Protein AF-A0A7V2P7C6-F1 (afdb_monomer_lite)

Secondary structure (DSSP, 8-state):
-GGGS-GGGHHHHHHHHHHS-HHHHHHHHHT-SSHHHHHHHHHHHHHHHTT-SHHHHGGGS-GGGGGSHHHHHHHHHHHHH-SS-PPPGGGS--TT--GGG-HHHHHHHHHHHHHHTTTT-HHHHHHGGGTTSS-TT--THHHHHHH-EE-SSGGGSEEETTEE-SS---EEE-HHHHHHHIIIIIHHHHHHHHHHTT-HHHHHHHHHHHHHPBP----HHHHHHHHHTT--TTTS-BHHHHHHHHHHHHHTGGGT---

Sequence (259 aa):
MAALGYSRNKEPFLELAEKLPLATLESVANETTSDEECLIQLQAWLLGTAGLLPSQRGSIFRQGVFTHRYVKSVESLWALYSKGLGMSLNAWHLSCTRPYNSPLRRLVAMSYLVTRYRDEGLLPGLWRNYAGGIPVGQDWRQLEEGLMVTADDYWACHFDFGVANLTASPTILGKGRVSDIIVNVLLPFTFAWSEANGRPEPAIVVQGLYQQYPKLSANAVLKHMMSQLRVGHRIVNSTRRQQGLLHIYRTLCTQGRCD

Foldseek 3Di:
DLLLADPLQSVLVVVLCVLQPLVNLLVLLVVDDDLVSLLLLQLLSLCQLALNQPVSVPPPDDPCLCVDPSSVSSVVNNVVVVPPNHDHPVSDDQPPDDLLSGVSLSSSLVSNLCNVCSVPDNLCQLCVCQPPHQDPPDACVSSLVSSWFFAPPPVQQASGRVHGDPHRHRTSDHRLSSLSCCQVPVLVPQLVVCVVVVNCRSNRRSVVRQVPAWDHDDDPQLVVLCVLVVHDCVRVTHPVSSVVSVVCCVVAVVVVNRD

pLDDT: mean 90.43, std 7.01, range [60.78, 97.38]

Structure (mmCIF, N/CA/C/O backbone):
data_AF-A0A7V2P7C6-F1
#
_entry.id   AF-A0A7V2P7C6-F1
#
loop_
_atom_site.group_PDB
_atom_site.id
_atom_site.type_symbol
_atom_site.label_atom_id
_atom_site.label_alt_id
_atom_site.label_comp_id
_atom_site.label_asym_id
_atom_site.label_entity_id
_atom_site.label_seq_id
_atom_site.pdbx_PDB_ins_code
_atom_site.Cartn_x
_atom_site.Cartn_y
_atom_site.Cartn_z
_atom_site.occupancy
_atom_site.B_iso_or_equiv
_atom_site.auth_seq_id
_atom_site.auth_comp_id
_atom_site.auth_asym_id
_atom_site.auth_atom_id
_atom_site.pdbx_PDB_model_num
ATOM 1 N N . MET A 1 1 ? 3.233 -5.149 2.724 1.00 84.69 1 MET A N 1
ATOM 2 C CA . MET A 1 1 ? 2.558 -4.858 1.434 1.00 84.69 1 MET A CA 1
ATOM 3 C C . MET A 1 1 ? 1.147 -5.445 1.307 1.00 84.69 1 MET A C 1
ATOM 5 O O . MET A 1 1 ? 0.368 -4.888 0.550 1.00 84.69 1 MET A O 1
ATOM 9 N N . ALA A 1 2 ? 0.748 -6.479 2.062 1.00 82.31 2 ALA A N 1
ATOM 10 C CA . ALA A 1 2 ? -0.606 -7.072 2.015 1.00 82.31 2 ALA A CA 1
ATOM 11 C C . ALA A 1 2 ? -1.778 -6.067 2.022 1.00 82.31 2 ALA A C 1
ATOM 13 O O . ALA A 1 2 ? -2.761 -6.235 1.303 1.00 82.31 2 ALA A O 1
ATOM 14 N N . ALA A 1 3 ? -1.652 -4.986 2.799 1.00 84.81 3 ALA A N 1
ATOM 15 C CA . ALA A 1 3 ? -2.643 -3.916 2.909 1.00 84.81 3 ALA A CA 1
ATOM 16 C C . ALA A 1 3 ? -2.894 -3.154 1.592 1.00 84.81 3 ALA A C 1
ATOM 18 O O . ALA A 1 3 ? -3.895 -2.457 1.456 1.00 84.81 3 ALA A O 1
ATOM 19 N N . LEU A 1 4 ? -2.006 -3.278 0.605 1.00 82.81 4 LEU A N 1
ATOM 20 C CA . LEU A 1 4 ? -2.152 -2.679 -0.717 1.00 82.81 4 LEU A CA 1
ATOM 21 C C . LEU A 1 4 ? -3.110 -3.487 -1.607 1.00 82.81 4 LEU A C 1
ATOM 23 O O . LEU A 1 4 ? -3.838 -2.894 -2.405 1.00 82.81 4 LEU A O 1
ATOM 27 N N . GLY A 1 5 ? -3.225 -4.800 -1.385 1.00 75.31 5 GLY A N 1
ATOM 28 C CA . GLY A 1 5 ? -4.112 -5.705 -2.118 1.00 75.31 5 GLY A CA 1
ATOM 29 C C . GLY A 1 5 ? -5.555 -5.721 -1.617 1.00 75.31 5 GLY A C 1
ATOM 30 O O . GLY A 1 5 ? -5.821 -5.856 -0.421 1.00 75.31 5 GLY A O 1
ATOM 31 N N . TYR A 1 6 ? -6.525 -5.600 -2.528 1.00 78.88 6 TYR A N 1
ATOM 32 C CA . TYR A 1 6 ? -7.916 -5.960 -2.217 1.00 78.88 6 TYR A CA 1
ATOM 33 C C . TYR A 1 6 ? -8.027 -7.467 -1.948 1.00 78.88 6 TYR A C 1
ATOM 35 O O . TYR A 1 6 ? -7.090 -8.211 -2.225 1.00 78.88 6 TYR A O 1
ATOM 43 N N . SER A 1 7 ? -9.179 -7.924 -1.447 1.00 79.81 7 SER A N 1
ATOM 44 C CA . SER A 1 7 ? -9.398 -9.311 -1.000 1.00 79.81 7 SER A CA 1
ATOM 45 C C . SER A 1 7 ? -8.850 -10.385 -1.948 1.00 79.81 7 SER A C 1
ATOM 47 O O . SER A 1 7 ? -8.260 -11.344 -1.473 1.00 79.81 7 SER A O 1
ATOM 49 N N . ARG A 1 8 ? -8.980 -10.204 -3.270 1.00 85.12 8 ARG A N 1
ATOM 50 C CA . ARG A 1 8 ? -8.495 -11.172 -4.271 1.00 85.12 8 ARG A CA 1
ATOM 51 C C . ARG A 1 8 ? -6.977 -11.216 -4.443 1.00 85.12 8 ARG A C 1
ATOM 53 O O . ARG A 1 8 ? -6.474 -12.244 -4.844 1.00 85.12 8 ARG A O 1
ATOM 60 N N . ASN A 1 9 ? -6.255 -10.131 -4.173 1.00 91.12 9 ASN A N 1
ATOM 61 C CA . ASN A 1 9 ? -4.804 -10.055 -4.399 1.00 91.12 9 ASN A CA 1
ATOM 62 C C . ASN A 1 9 ? -3.998 -10.024 -3.095 1.00 91.12 9 ASN A C 1
ATOM 64 O O . ASN A 1 9 ? -2.797 -9.790 -3.134 1.00 91.12 9 ASN A O 1
ATOM 68 N N . LYS A 1 10 ? -4.629 -10.246 -1.935 1.00 90.69 10 LYS A N 1
ATOM 69 C CA . LYS A 1 10 ? -3.945 -10.186 -0.638 1.00 90.69 10 LYS A CA 1
ATOM 70 C C . LYS A 1 10 ? -2.784 -11.186 -0.546 1.00 90.69 10 LYS A C 1
ATOM 72 O O . LYS A 1 10 ? -1.707 -10.779 -0.124 1.00 90.69 10 LYS A O 1
ATOM 77 N N . GLU A 1 11 ? -2.998 -12.431 -0.972 1.00 92.25 11 GLU A N 1
ATOM 78 C CA . GLU A 1 11 ? -1.984 -13.496 -0.910 1.00 92.25 11 GLU A CA 1
ATOM 79 C C . GLU A 1 11 ? -0.770 -13.212 -1.816 1.00 92.25 11 GLU A C 1
ATOM 81 O O . GLU A 1 11 ? 0.342 -13.190 -1.298 1.00 92.25 11 GLU A O 1
ATOM 86 N N . PRO A 1 12 ? -0.925 -12.829 -3.101 1.00 94.38 12 PRO A N 1
ATOM 87 C CA . PRO A 1 12 ? 0.213 -12.382 -3.915 1.00 94.38 12 PRO A CA 1
ATOM 88 C C . PRO A 1 12 ? 0.998 -11.209 -3.313 1.00 94.38 12 PRO A C 1
ATOM 90 O O . PRO A 1 12 ? 2.220 -11.162 -3.399 1.00 94.38 12 PRO A O 1
ATOM 93 N N . PHE A 1 13 ? 0.326 -10.254 -2.659 1.00 95.25 13 PHE A N 1
ATOM 94 C CA . PHE A 1 13 ? 1.023 -9.167 -1.959 1.00 95.25 13 PHE A CA 1
ATOM 95 C C . PHE A 1 13 ? 1.762 -9.622 -0.691 1.00 95.25 13 PHE A C 1
ATOM 97 O O . PHE A 1 13 ? 2.656 -8.901 -0.240 1.00 95.25 13 PHE A O 1
ATOM 104 N N . LEU A 1 14 ? 1.364 -10.740 -0.077 1.00 93.44 14 LEU A N 1
ATOM 105 C CA . LEU A 1 14 ? 2.089 -11.359 1.034 1.00 93.44 14 LEU A CA 1
ATOM 106 C C . LEU A 1 14 ? 3.319 -12.095 0.509 1.00 93.44 14 LEU A C 1
ATOM 108 O O . LEU A 1 14 ? 4.418 -11.776 0.947 1.00 93.44 14 LEU A O 1
ATOM 112 N N . GLU A 1 15 ? 3.150 -12.956 -0.496 1.00 94.00 15 GLU A N 1
ATOM 113 C CA . GLU A 1 15 ? 4.260 -13.664 -1.147 1.00 94.00 15 GLU A CA 1
ATOM 114 C C . GLU A 1 15 ? 5.325 -12.681 -1.661 1.00 94.00 15 GLU A C 1
ATOM 116 O O . GLU A 1 15 ? 6.521 -12.864 -1.432 1.00 94.00 15 GLU A O 1
ATOM 121 N N . LEU A 1 16 ? 4.903 -11.580 -2.292 1.00 95.12 16 LEU A N 1
ATOM 122 C CA . LEU A 1 16 ? 5.832 -10.544 -2.735 1.00 95.12 16 LEU A CA 1
ATOM 123 C C . LEU A 1 16 ? 6.580 -9.895 -1.565 1.00 95.12 16 LEU A C 1
ATOM 125 O O . LEU A 1 16 ? 7.761 -9.599 -1.695 1.00 95.12 16 LEU A O 1
ATOM 129 N N . ALA A 1 17 ? 5.913 -9.657 -0.434 1.00 93.81 17 ALA A N 1
ATOM 130 C CA . ALA A 1 17 ? 6.553 -9.056 0.734 1.00 93.81 17 ALA A CA 1
ATOM 131 C C . ALA A 1 17 ? 7.569 -9.994 1.401 1.00 93.81 17 ALA A C 1
ATOM 133 O O . ALA A 1 17 ? 8.508 -9.509 2.026 1.00 93.81 17 ALA A O 1
ATOM 134 N N . GLU A 1 18 ? 7.390 -11.309 1.270 1.00 93.06 18 GLU A N 1
ATOM 135 C CA . GLU A 1 18 ? 8.361 -12.310 1.721 1.00 93.06 18 GLU A CA 1
ATOM 136 C C . GLU A 1 18 ? 9.577 -12.370 0.789 1.00 93.06 18 GLU A C 1
ATOM 138 O O . GLU A 1 18 ? 10.712 -12.411 1.258 1.00 93.06 18 GLU A O 1
ATOM 143 N N . LYS A 1 19 ? 9.353 -12.322 -0.531 1.00 92.56 19 LYS A N 1
ATOM 144 C CA . LYS A 1 19 ? 10.427 -12.296 -1.542 1.00 92.56 19 LYS A CA 1
ATOM 145 C C . LYS A 1 19 ? 11.200 -10.981 -1.559 1.00 92.56 19 LYS A C 1
ATOM 147 O O . LYS A 1 19 ? 12.385 -10.974 -1.878 1.00 92.56 19 LYS A O 1
ATOM 152 N N . LEU A 1 20 ? 10.525 -9.880 -1.241 1.00 93.12 20 LEU A N 1
ATOM 153 C CA . LEU A 1 20 ? 11.081 -8.534 -1.244 1.00 93.12 20 LEU A CA 1
ATOM 154 C C . LEU A 1 20 ? 10.742 -7.813 0.072 1.00 93.12 20 LEU A C 1
ATOM 156 O O . LEU A 1 20 ? 9.832 -6.976 0.109 1.00 93.12 20 LEU A O 1
ATOM 160 N N . PRO A 1 21 ? 11.447 -8.143 1.171 1.00 93.75 21 PRO A N 1
ATOM 161 C CA . PRO A 1 21 ? 11.229 -7.515 2.469 1.00 93.75 21 PRO A CA 1
ATOM 162 C C . PRO A 1 21 ? 11.455 -6.000 2.434 1.00 93.75 21 PRO A C 1
ATOM 164 O O . PRO A 1 21 ? 12.233 -5.486 1.630 1.00 93.75 21 PRO A O 1
ATOM 167 N N . LEU A 1 22 ? 10.818 -5.276 3.363 1.00 93.38 22 LEU A N 1
ATOM 168 C CA . LEU A 1 22 ? 10.952 -3.815 3.456 1.00 93.38 22 LEU A CA 1
ATOM 169 C C . LEU A 1 22 ? 12.418 -3.373 3.590 1.00 93.38 22 LEU A C 1
ATOM 171 O O . LEU A 1 22 ? 12.820 -2.450 2.896 1.00 93.38 22 LEU A O 1
ATOM 175 N N . ALA A 1 23 ? 13.219 -4.079 4.392 1.00 93.31 23 ALA A N 1
ATOM 176 C CA . ALA A 1 23 ? 14.639 -3.774 4.564 1.00 93.31 23 ALA A CA 1
ATOM 177 C C . ALA A 1 23 ? 15.426 -3.833 3.240 1.00 93.31 23 ALA A C 1
ATOM 179 O O . ALA A 1 23 ? 16.326 -3.030 3.016 1.00 93.31 23 ALA A O 1
ATOM 180 N N . THR A 1 24 ? 15.067 -4.748 2.333 1.00 93.38 24 THR A N 1
ATOM 181 C CA . THR A 1 24 ? 15.671 -4.822 0.996 1.00 93.38 24 THR A CA 1
ATOM 182 C C . THR A 1 24 ? 15.288 -3.609 0.154 1.00 93.38 24 THR A C 1
ATOM 184 O O . THR A 1 24 ? 16.146 -3.032 -0.504 1.00 93.38 24 THR A O 1
ATOM 187 N N . LEU A 1 25 ? 14.021 -3.184 0.201 1.00 94.06 25 LEU A N 1
ATOM 188 C CA . LEU A 1 25 ? 13.569 -1.978 -0.499 1.00 94.06 25 LEU A CA 1
ATOM 189 C C . LEU A 1 25 ? 14.246 -0.713 0.040 1.00 94.06 25 LEU A C 1
ATOM 191 O O . LEU A 1 25 ? 14.654 0.132 -0.746 1.00 94.06 25 LEU A O 1
ATOM 195 N N . GLU A 1 26 ? 14.378 -0.586 1.358 1.00 93.38 26 GLU A N 1
ATOM 196 C CA . GLU A 1 26 ? 15.057 0.550 1.993 1.00 93.38 26 GLU A CA 1
ATOM 197 C C . GLU A 1 26 ? 16.551 0.572 1.636 1.00 93.38 26 GLU A C 1
ATOM 199 O O . GLU A 1 26 ? 17.075 1.628 1.293 1.00 93.38 26 GLU A O 1
ATOM 204 N N . SER A 1 27 ? 17.221 -0.588 1.604 1.00 92.25 27 SER A N 1
ATOM 205 C CA . SER A 1 27 ? 18.610 -0.692 1.126 1.00 92.25 27 SER A CA 1
ATOM 206 C C . SER A 1 27 ? 18.749 -0.199 -0.313 1.00 92.25 27 SER A C 1
ATOM 208 O O . SER A 1 27 ? 19.585 0.653 -0.590 1.00 92.25 27 SER A O 1
ATOM 210 N N . VAL A 1 28 ? 17.885 -0.680 -1.213 1.00 91.62 28 VAL A N 1
ATOM 211 C CA . VAL A 1 28 ? 17.866 -0.254 -2.620 1.00 91.62 28 VAL A CA 1
ATOM 212 C C . VAL A 1 28 ? 17.607 1.249 -2.739 1.00 91.62 28 VAL A C 1
ATOM 214 O O . VAL A 1 28 ? 18.230 1.922 -3.554 1.00 91.62 28 VAL A O 1
ATOM 217 N N . ALA A 1 29 ? 16.706 1.796 -1.922 1.00 93.19 29 ALA A N 1
ATOM 218 C CA . ALA A 1 29 ? 16.406 3.222 -1.938 1.00 93.19 29 ALA A CA 1
ATOM 219 C C . ALA A 1 29 ? 17.614 4.077 -1.524 1.00 93.19 29 ALA A C 1
ATOM 221 O O . ALA A 1 29 ? 17.842 5.134 -2.116 1.00 93.19 29 ALA A O 1
ATOM 222 N N . ASN A 1 30 ? 18.400 3.600 -0.558 1.00 91.00 30 ASN A N 1
ATOM 223 C CA . ASN A 1 30 ? 19.559 4.302 -0.006 1.00 91.00 30 ASN A CA 1
ATOM 224 C C . ASN A 1 30 ? 20.817 4.228 -0.889 1.00 91.00 30 ASN A C 1
ATOM 226 O O . ASN A 1 30 ? 21.747 5.001 -0.685 1.00 91.00 30 ASN A O 1
ATOM 230 N N . GLU A 1 31 ? 20.855 3.338 -1.884 1.00 89.19 31 GLU A N 1
ATOM 231 C CA . GLU A 1 31 ? 21.949 3.247 -2.867 1.00 89.19 31 GLU A CA 1
ATOM 232 C C . GLU A 1 31 ? 21.878 4.331 -3.959 1.00 89.19 31 GLU A C 1
ATOM 234 O O . GLU A 1 31 ? 22.821 4.502 -4.732 1.00 89.19 31 GLU A O 1
ATOM 239 N N . THR A 1 32 ? 20.763 5.060 -4.042 1.00 88.56 32 THR A N 1
ATOM 240 C CA . THR A 1 32 ? 20.499 6.030 -5.114 1.00 88.56 32 THR A CA 1
ATOM 241 C C . THR A 1 32 ? 20.700 7.471 -4.662 1.00 88.56 32 THR A C 1
ATOM 243 O O . THR A 1 32 ? 20.376 7.834 -3.533 1.00 88.56 32 THR A O 1
ATOM 246 N N . THR A 1 33 ? 21.198 8.315 -5.569 1.00 84.12 33 THR A N 1
ATOM 247 C CA . THR A 1 33 ? 21.494 9.728 -5.270 1.00 84.12 33 THR A CA 1
ATOM 248 C C . THR A 1 33 ? 20.282 10.635 -5.495 1.00 84.12 33 THR A C 1
ATOM 250 O O . THR A 1 33 ? 20.148 11.663 -4.836 1.00 84.12 33 THR A O 1
ATOM 253 N N . SER A 1 34 ? 19.386 10.274 -6.420 1.00 93.75 34 SER A N 1
ATOM 254 C CA . SER A 1 34 ? 18.203 11.069 -6.771 1.00 93.75 34 SER A CA 1
ATOM 255 C C . SER A 1 34 ? 16.897 10.299 -6.575 1.00 93.75 34 SER A C 1
ATOM 257 O O . SER A 1 34 ? 16.854 9.071 -6.664 1.00 93.75 34 SER A O 1
ATOM 259 N N . ASP A 1 35 ? 15.806 11.025 -6.324 1.00 93.25 35 ASP A N 1
ATOM 260 C CA . ASP A 1 35 ? 14.476 10.432 -6.134 1.00 93.25 35 ASP A CA 1
ATOM 261 C C . ASP A 1 35 ? 13.957 9.763 -7.413 1.00 93.25 35 ASP A C 1
ATOM 263 O O . ASP A 1 35 ? 13.305 8.724 -7.344 1.00 93.25 35 ASP A O 1
ATOM 267 N N . GLU A 1 36 ? 14.276 10.312 -8.589 1.00 93.25 36 GLU A N 1
ATOM 268 C CA . GLU A 1 36 ? 13.887 9.723 -9.875 1.00 93.25 36 GLU A CA 1
ATOM 269 C C . GLU A 1 36 ? 14.562 8.360 -10.088 1.00 93.25 36 GLU A C 1
ATOM 271 O O . GLU A 1 36 ? 13.889 7.378 -10.408 1.00 93.25 36 GLU A O 1
ATOM 276 N N . GLU A 1 37 ? 15.875 8.264 -9.853 1.00 93.94 37 GLU A N 1
ATOM 277 C CA . GLU A 1 37 ? 16.607 6.993 -9.935 1.00 93.94 37 GLU A CA 1
ATOM 278 C C . GLU A 1 37 ? 16.079 5.981 -8.915 1.00 93.94 37 GLU A C 1
ATOM 280 O O . GLU A 1 37 ? 15.811 4.831 -9.274 1.00 93.94 37 GLU A O 1
ATOM 285 N N . CYS A 1 38 ? 15.846 6.431 -7.676 1.00 95.38 38 CYS A N 1
ATOM 286 C CA . CYS A 1 38 ? 15.247 5.638 -6.605 1.00 95.38 38 CYS A CA 1
ATOM 287 C C . CYS A 1 38 ? 13.914 5.019 -7.044 1.00 95.38 38 CYS A C 1
ATOM 289 O O . CYS A 1 38 ? 13.705 3.808 -6.933 1.00 95.38 38 CYS A O 1
ATOM 291 N N . LEU A 1 39 ? 13.014 5.841 -7.594 1.00 96.31 39 LEU A N 1
ATOM 292 C CA . LEU A 1 39 ? 11.698 5.404 -8.048 1.00 96.31 39 LEU A CA 1
ATOM 293 C C . LEU A 1 39 ? 11.797 4.370 -9.167 1.00 96.31 39 LEU A C 1
ATOM 295 O O . LEU A 1 39 ? 11.134 3.335 -9.089 1.00 96.31 39 LEU A O 1
ATOM 299 N N . ILE A 1 40 ? 12.622 4.612 -10.189 1.00 95.88 40 ILE A N 1
ATOM 300 C CA . ILE A 1 40 ? 12.776 3.681 -11.314 1.00 95.88 40 ILE A CA 1
ATOM 301 C C . ILE A 1 40 ? 13.344 2.343 -10.817 1.00 95.88 40 ILE A C 1
ATOM 303 O O . ILE A 1 40 ? 12.839 1.285 -11.206 1.00 95.88 40 ILE A O 1
ATOM 307 N N . GLN A 1 41 ? 14.340 2.365 -9.926 1.00 95.75 41 GLN A N 1
ATOM 308 C CA . GLN A 1 41 ? 14.946 1.150 -9.380 1.00 95.75 41 GLN A CA 1
ATOM 309 C C . GLN A 1 41 ? 13.959 0.364 -8.513 1.00 95.75 41 GLN A C 1
ATOM 311 O O . GLN A 1 41 ? 13.759 -0.830 -8.743 1.00 95.75 41 GLN A O 1
ATOM 316 N N . LEU A 1 42 ? 13.265 1.022 -7.583 1.00 96.69 42 LEU A N 1
ATOM 317 C CA . LEU A 1 42 ? 12.245 0.379 -6.753 1.00 96.69 42 LEU A CA 1
ATOM 318 C C . LEU A 1 42 ? 11.098 -0.187 -7.593 1.00 96.69 42 LEU A C 1
ATOM 320 O O . LEU A 1 42 ? 10.629 -1.291 -7.323 1.00 96.69 42 LEU A O 1
ATOM 324 N N . GLN A 1 43 ? 10.650 0.527 -8.629 1.00 97.25 43 GLN A N 1
ATOM 325 C CA . GLN A 1 43 ? 9.603 0.040 -9.528 1.00 97.25 43 GLN A CA 1
ATOM 326 C C . GLN A 1 43 ? 10.075 -1.162 -10.352 1.00 97.25 43 GLN A C 1
ATOM 328 O O . GLN A 1 43 ? 9.296 -2.098 -10.523 1.00 97.25 43 GLN A O 1
ATOM 333 N N . ALA A 1 44 ? 11.336 -1.197 -10.795 1.00 96.12 44 ALA A N 1
ATOM 334 C CA . ALA A 1 44 ? 11.914 -2.371 -11.452 1.00 96.12 44 ALA A CA 1
ATOM 335 C C . ALA A 1 44 ? 11.945 -3.589 -10.522 1.00 96.12 44 ALA A C 1
ATOM 337 O O . ALA A 1 44 ? 11.512 -4.671 -10.916 1.00 96.12 44 ALA A O 1
ATOM 338 N N . TRP A 1 45 ? 12.376 -3.409 -9.271 1.00 95.56 45 TRP A N 1
ATOM 339 C CA . TRP A 1 45 ? 12.401 -4.483 -8.278 1.00 95.56 45 TRP A CA 1
ATOM 340 C C . TRP A 1 45 ? 10.994 -4.968 -7.921 1.00 95.56 45 TRP A C 1
ATOM 342 O O . TRP A 1 45 ? 10.729 -6.167 -7.974 1.00 95.56 45 TRP A O 1
ATOM 352 N N . LEU A 1 46 ? 10.069 -4.057 -7.610 1.00 96.69 46 LEU A N 1
ATOM 353 C CA . LEU A 1 46 ? 8.700 -4.395 -7.214 1.00 96.69 46 LEU A CA 1
ATOM 354 C C . LEU A 1 46 ? 7.912 -5.049 -8.353 1.00 96.69 46 LEU A C 1
ATOM 356 O O . LEU A 1 46 ? 7.312 -6.105 -8.156 1.00 96.69 46 LEU A O 1
ATOM 360 N N . LEU A 1 47 ? 7.898 -4.438 -9.541 1.00 96.44 47 LEU A N 1
ATOM 361 C CA . LEU A 1 47 ? 7.126 -4.943 -10.680 1.00 96.44 47 LEU A CA 1
ATOM 362 C C . LEU A 1 47 ? 7.772 -6.183 -11.298 1.00 96.44 47 LEU A C 1
ATOM 364 O O . LEU A 1 47 ? 7.051 -7.102 -11.683 1.00 96.44 47 LEU A O 1
ATOM 368 N N . GLY A 1 48 ? 9.104 -6.233 -11.352 1.00 95.56 48 GLY A N 1
ATOM 369 C CA . GLY A 1 48 ? 9.849 -7.380 -11.858 1.00 95.56 48 GLY A CA 1
ATOM 370 C C . GLY A 1 48 ? 9.721 -8.606 -10.959 1.00 95.56 48 GLY A C 1
ATOM 371 O O . GLY A 1 48 ? 9.382 -9.689 -11.438 1.00 95.56 48 GLY A O 1
ATOM 372 N N . THR A 1 49 ? 9.883 -8.441 -9.642 1.00 95.56 49 THR A N 1
ATOM 373 C CA . THR A 1 49 ? 9.668 -9.534 -8.675 1.00 95.56 49 THR A CA 1
ATOM 374 C C . THR A 1 49 ? 8.213 -9.993 -8.695 1.00 95.56 49 THR A C 1
ATOM 376 O O . THR A 1 49 ? 7.947 -11.186 -8.632 1.00 95.56 49 THR A O 1
ATOM 379 N N . ALA A 1 50 ? 7.256 -9.080 -8.880 1.00 95.56 50 ALA A N 1
ATOM 380 C CA . ALA A 1 50 ? 5.852 -9.442 -9.037 1.00 95.56 50 ALA A CA 1
ATOM 381 C C . ALA A 1 50 ? 5.534 -10.170 -10.360 1.00 95.56 50 ALA A C 1
ATOM 383 O O . ALA A 1 50 ? 4.436 -10.704 -10.488 1.00 95.56 50 ALA A O 1
ATOM 384 N N . GLY A 1 51 ? 6.432 -10.206 -11.349 1.00 94.25 51 GLY A N 1
ATOM 385 C CA . GLY A 1 51 ? 6.125 -10.792 -12.658 1.00 94.25 51 GLY A CA 1
ATOM 386 C C . GLY A 1 51 ? 5.192 -9.919 -13.510 1.00 94.25 51 GLY A C 1
ATOM 387 O O . GLY A 1 51 ? 4.442 -10.436 -14.339 1.00 94.25 51 GLY A O 1
ATOM 388 N N . LEU A 1 52 ? 5.170 -8.603 -13.267 1.00 94.19 52 LEU A N 1
ATOM 389 C CA . LEU A 1 52 ? 4.204 -7.664 -13.849 1.00 94.19 52 LEU A CA 1
ATOM 390 C C . LEU A 1 52 ? 4.797 -6.724 -14.908 1.00 94.19 52 LEU A C 1
ATOM 392 O O . LEU A 1 52 ? 4.062 -5.879 -15.434 1.00 94.19 52 LEU A O 1
ATOM 396 N N . LEU A 1 53 ? 6.079 -6.873 -15.249 1.00 94.38 53 LEU A N 1
ATOM 397 C CA . LEU A 1 53 ? 6.700 -6.109 -16.332 1.00 94.38 53 LEU A CA 1
ATOM 398 C C . LEU A 1 53 ? 6.198 -6.555 -17.714 1.00 94.38 53 LEU A C 1
ATOM 400 O O . LEU A 1 53 ? 5.774 -7.705 -17.879 1.00 94.38 53 LEU A O 1
ATOM 404 N N . PRO A 1 54 ? 6.248 -5.671 -18.729 1.00 93.19 54 PRO A N 1
ATOM 405 C CA . PRO A 1 54 ? 5.867 -6.014 -20.095 1.00 93.19 54 PRO A CA 1
ATOM 406 C C . PRO A 1 54 ? 6.541 -7.279 -20.637 1.00 93.19 54 PRO A C 1
ATOM 408 O O . PRO A 1 54 ? 5.847 -8.157 -21.152 1.00 93.19 54 PRO A O 1
ATOM 411 N N . SER A 1 55 ? 7.857 -7.421 -20.461 1.00 91.19 55 SER A N 1
ATOM 412 C CA . SER A 1 55 ? 8.630 -8.597 -20.885 1.00 91.19 55 SER A CA 1
ATOM 413 C C . SER A 1 55 ? 8.153 -9.907 -20.243 1.00 91.19 55 SER A C 1
ATOM 415 O O . SER A 1 55 ? 8.219 -10.963 -20.869 1.00 91.19 55 SER A O 1
ATOM 417 N N . GLN A 1 56 ? 7.602 -9.842 -19.028 1.00 91.44 56 GLN A N 1
ATOM 418 C CA . GLN A 1 56 ? 7.120 -10.995 -18.256 1.00 91.44 56 GLN A CA 1
ATOM 419 C C . GLN A 1 56 ? 5.668 -11.374 -18.577 1.00 91.44 56 GLN A C 1
ATOM 421 O O . GLN A 1 56 ? 5.216 -12.470 -18.250 1.00 91.44 56 GLN A O 1
ATOM 426 N N . ARG A 1 57 ? 4.927 -10.474 -19.230 1.00 89.06 57 ARG A N 1
ATOM 427 C CA . ARG A 1 57 ? 3.508 -10.639 -19.590 1.00 89.06 57 ARG A CA 1
ATOM 428 C C . ARG A 1 57 ? 3.302 -10.966 -21.074 1.00 89.06 57 ARG A C 1
ATOM 430 O O . ARG A 1 57 ? 2.167 -11.169 -21.507 1.00 89.06 57 ARG A O 1
ATOM 437 N N . GLY A 1 58 ? 4.387 -11.048 -21.843 1.00 77.62 58 GLY A N 1
ATOM 438 C CA . GLY A 1 58 ? 4.390 -11.496 -23.233 1.00 77.62 58 GLY A CA 1
ATOM 439 C C . GLY A 1 58 ? 3.718 -10.525 -24.210 1.00 77.62 58 GLY A C 1
ATOM 440 O O . GLY A 1 58 ? 3.731 -9.307 -24.035 1.00 77.62 58 GLY A O 1
ATOM 441 N N . SER A 1 59 ? 3.121 -11.075 -25.271 1.00 60.78 59 SER A N 1
ATOM 442 C CA . SER A 1 59 ? 2.627 -10.339 -26.449 1.00 60.78 59 SER A CA 1
ATOM 443 C C . SER A 1 59 ? 1.363 -9.496 -26.227 1.00 60.78 59 SER A C 1
ATOM 445 O O . SER A 1 59 ? 0.789 -8.996 -27.192 1.00 60.78 59 SER A O 1
ATOM 447 N N . ILE A 1 60 ? 0.899 -9.340 -24.981 1.00 67.56 60 ILE A N 1
ATOM 448 C CA . ILE A 1 60 ? -0.269 -8.506 -24.645 1.00 67.56 60 ILE A CA 1
ATOM 449 C C . ILE A 1 60 ? 0.021 -7.025 -24.948 1.00 67.56 60 ILE A C 1
ATOM 451 O O . ILE A 1 60 ? -0.892 -6.248 -25.233 1.00 67.56 60 ILE A O 1
ATOM 455 N N . PHE A 1 61 ? 1.294 -6.628 -24.926 1.00 73.12 61 PHE A N 1
ATOM 456 C CA . PHE A 1 61 ? 1.712 -5.256 -25.178 1.00 73.12 61 PHE A CA 1
ATOM 457 C C . PHE A 1 61 ? 2.082 -5.013 -26.641 1.00 73.12 61 PHE A C 1
ATOM 459 O O . PHE A 1 61 ? 2.743 -5.820 -27.293 1.00 73.12 61 PHE A O 1
ATOM 466 N N . ARG A 1 62 ? 1.682 -3.844 -27.160 1.00 71.19 62 ARG A N 1
ATOM 467 C CA . ARG A 1 62 ? 2.110 -3.376 -28.486 1.00 71.19 62 ARG A CA 1
ATOM 468 C C . ARG A 1 62 ? 3.618 -3.118 -28.471 1.00 71.19 62 ARG A C 1
ATOM 470 O O . ARG A 1 62 ? 4.130 -2.587 -27.490 1.00 71.19 62 ARG A O 1
ATOM 477 N N . GLN A 1 63 ? 4.310 -3.380 -29.583 1.00 69.00 63 GLN A N 1
ATOM 478 C CA . GLN A 1 63 ? 5.759 -3.132 -29.694 1.00 69.00 63 GLN A CA 1
ATOM 479 C C . GLN A 1 63 ? 6.161 -1.693 -29.301 1.00 69.00 63 GLN A C 1
ATOM 481 O O . GLN A 1 63 ? 7.211 -1.492 -28.698 1.00 69.00 63 GLN A O 1
ATOM 486 N N . GLY A 1 64 ? 5.294 -0.700 -29.544 1.00 76.94 64 GLY A N 1
ATOM 487 C CA . GLY A 1 64 ? 5.519 0.699 -29.150 1.00 76.94 64 GLY A CA 1
ATOM 488 C C . GLY A 1 64 ? 5.579 0.963 -27.636 1.00 76.94 64 GLY A C 1
ATOM 489 O O . GLY A 1 64 ? 6.033 2.022 -27.219 1.00 76.94 64 GLY A O 1
ATOM 490 N N . VAL A 1 65 ? 5.174 0.024 -26.775 1.00 83.25 65 VAL A N 1
ATOM 491 C CA . VAL A 1 65 ? 5.324 0.182 -25.315 1.00 83.25 65 VAL A CA 1
ATOM 492 C C . VAL A 1 65 ? 6.801 0.210 -24.924 1.00 83.25 65 VAL A C 1
ATOM 494 O O . VAL A 1 65 ? 7.223 1.050 -24.129 1.00 83.25 65 VAL A O 1
ATOM 497 N N . PHE A 1 66 ? 7.609 -0.635 -25.566 1.00 81.56 66 PHE A N 1
ATOM 498 C CA . PHE A 1 66 ? 9.046 -0.728 -25.325 1.00 81.56 66 PHE A CA 1
ATOM 499 C C . PHE A 1 66 ? 9.834 0.456 -25.896 1.00 81.56 66 PHE A C 1
ATOM 501 O O . PHE A 1 66 ? 11.028 0.560 -25.637 1.00 81.56 66 PHE A O 1
ATOM 508 N N . THR A 1 67 ? 9.222 1.369 -26.664 1.00 84.12 67 THR A N 1
ATOM 509 C CA . THR A 1 67 ? 9.923 2.572 -27.145 1.00 84.12 67 THR A CA 1
ATOM 510 C C . THR A 1 67 ? 9.936 3.702 -26.116 1.00 84.12 67 THR A C 1
ATOM 512 O O . THR A 1 67 ? 10.780 4.591 -26.214 1.00 84.12 67 THR A O 1
ATOM 515 N N . HIS A 1 68 ? 9.052 3.666 -25.114 1.00 92.44 68 HIS A N 1
ATOM 516 C CA . HIS A 1 68 ? 8.947 4.710 -24.097 1.00 92.44 68 HIS A CA 1
ATOM 517 C C . HIS A 1 68 ? 10.149 4.689 -23.133 1.00 92.44 68 HIS A C 1
ATOM 519 O O . HIS A 1 68 ? 10.476 3.641 -22.577 1.00 92.44 68 HIS A O 1
ATOM 525 N N . ARG A 1 69 ? 10.778 5.852 -22.883 1.00 94.00 69 ARG A N 1
ATOM 526 C CA . ARG A 1 69 ? 12.012 5.981 -22.073 1.00 94.00 69 ARG A CA 1
ATOM 527 C C . ARG A 1 69 ? 11.891 5.322 -20.698 1.00 94.00 69 ARG A C 1
ATOM 529 O O . ARG A 1 69 ? 12.701 4.467 -20.374 1.00 94.00 69 ARG A O 1
ATOM 536 N N . TYR A 1 70 ? 10.851 5.671 -19.940 1.00 94.94 70 TYR A N 1
ATOM 537 C CA . TYR A 1 70 ? 10.590 5.085 -18.619 1.00 94.94 70 TYR A CA 1
ATOM 538 C C . TYR A 1 70 ? 10.499 3.547 -18.659 1.00 94.94 70 TYR A C 1
ATOM 540 O O . TYR A 1 70 ? 11.152 2.871 -17.870 1.00 94.94 70 TYR A O 1
ATOM 548 N N . VAL A 1 71 ? 9.750 2.989 -19.619 1.00 94.81 71 VAL A N 1
ATOM 549 C CA . VAL A 1 71 ? 9.559 1.535 -19.733 1.00 94.81 71 VAL A CA 1
ATOM 550 C C . VAL A 1 71 ? 10.882 0.844 -20.048 1.00 94.81 71 VAL A C 1
ATOM 552 O O . VAL A 1 71 ? 11.208 -0.156 -19.416 1.00 94.81 71 VAL A O 1
ATOM 555 N N . LYS A 1 72 ? 11.679 1.411 -20.965 1.00 94.75 72 LYS A N 1
ATOM 556 C CA . LYS A 1 72 ? 13.031 0.910 -21.250 1.00 94.75 72 LYS A CA 1
ATOM 557 C C . LYS A 1 72 ? 13.909 0.902 -20.008 1.00 94.75 72 LYS A C 1
ATOM 559 O O . LYS A 1 72 ? 14.591 -0.091 -19.783 1.00 94.75 72 LYS A O 1
ATOM 564 N N . SER A 1 73 ? 13.908 1.979 -19.223 1.00 95.44 73 SER A N 1
ATOM 565 C CA . SER A 1 73 ? 14.717 2.065 -18.004 1.00 95.44 73 SER A CA 1
ATOM 566 C C . SER A 1 73 ? 14.353 0.972 -16.999 1.00 95.44 73 SER A C 1
ATOM 568 O O . SER A 1 73 ? 15.238 0.260 -16.533 1.00 95.44 73 SER A O 1
ATOM 570 N N . VAL A 1 74 ? 13.060 0.787 -16.716 1.00 95.94 74 VAL A N 1
ATOM 571 C CA . VAL A 1 74 ? 12.589 -0.234 -15.766 1.00 95.94 74 VAL A CA 1
ATOM 572 C C . VAL A 1 74 ? 12.920 -1.651 -16.251 1.00 95.94 74 VAL A C 1
ATOM 574 O O . VAL A 1 74 ? 13.433 -2.455 -15.477 1.00 95.94 74 VAL A O 1
ATOM 577 N N . GLU A 1 75 ? 12.688 -1.950 -17.533 1.00 94.75 75 GLU A N 1
ATOM 578 C CA . GLU A 1 75 ? 13.014 -3.256 -18.132 1.00 94.75 75 GLU A CA 1
ATOM 579 C C . GLU A 1 75 ? 14.522 -3.537 -18.126 1.00 94.75 75 GLU A C 1
ATOM 581 O O . GLU A 1 75 ? 14.954 -4.646 -17.818 1.00 94.75 75 GLU A O 1
ATOM 586 N N . SER A 1 76 ? 15.335 -2.520 -18.428 1.00 94.19 76 SER A N 1
ATOM 587 C CA . SER A 1 76 ? 16.794 -2.659 -18.478 1.00 94.19 76 SER A CA 1
ATOM 588 C C . SER A 1 76 ? 17.371 -2.899 -17.085 1.00 94.19 76 SER A C 1
ATOM 590 O O . SER A 1 76 ? 18.221 -3.767 -16.923 1.00 94.19 76 SER A O 1
ATOM 592 N N . LEU A 1 77 ? 16.879 -2.178 -16.069 1.00 94.00 77 LEU A N 1
ATOM 593 C CA . LEU A 1 77 ? 17.256 -2.424 -14.678 1.00 94.00 77 LEU A CA 1
ATOM 594 C C . LEU A 1 77 ? 16.838 -3.822 -14.234 1.00 94.00 77 LEU A C 1
ATOM 596 O O . LEU A 1 77 ? 17.654 -4.550 -13.679 1.00 94.00 77 LEU A O 1
ATOM 600 N N . TRP A 1 78 ? 15.598 -4.233 -14.509 1.00 94.06 78 TRP A N 1
ATOM 601 C CA . TRP A 1 78 ? 15.153 -5.575 -14.146 1.00 94.06 78 TRP A CA 1
ATOM 602 C C . TRP A 1 78 ? 16.032 -6.662 -14.766 1.00 94.06 78 TRP A C 1
ATOM 604 O O . TRP A 1 78 ? 16.441 -7.572 -14.050 1.00 94.06 78 TRP A O 1
ATOM 614 N N . ALA A 1 79 ? 16.397 -6.545 -16.046 1.00 91.94 79 ALA A N 1
ATOM 615 C CA . ALA A 1 79 ? 17.262 -7.512 -16.723 1.00 91.94 79 ALA A CA 1
ATOM 616 C C . ALA A 1 79 ? 18.641 -7.692 -16.052 1.00 91.94 79 ALA A C 1
ATOM 618 O O . ALA A 1 79 ? 19.233 -8.766 -16.150 1.00 91.94 79 ALA A O 1
ATOM 619 N N . LEU A 1 80 ? 19.145 -6.675 -15.342 1.00 89.44 80 LEU A N 1
ATOM 620 C CA . LEU A 1 80 ? 20.384 -6.772 -14.560 1.00 89.44 80 LEU A CA 1
ATOM 621 C C . LEU A 1 80 ? 20.184 -7.551 -13.247 1.00 89.44 80 LEU A C 1
ATOM 623 O O . LEU A 1 80 ? 21.092 -8.257 -12.805 1.00 89.44 80 LEU A O 1
ATOM 627 N N . TYR A 1 81 ? 18.998 -7.453 -12.640 1.00 81.25 81 TYR A N 1
ATOM 628 C CA . TYR A 1 81 ? 18.681 -8.015 -11.321 1.00 81.25 81 TYR A CA 1
ATOM 629 C C . TYR A 1 81 ? 17.941 -9.368 -11.362 1.00 81.25 81 TYR A C 1
ATOM 631 O O . TYR A 1 81 ? 17.883 -10.062 -10.349 1.00 81.25 81 TYR A O 1
ATOM 639 N N . SER A 1 82 ? 17.385 -9.773 -12.509 1.00 67.75 82 SER A N 1
ATOM 640 C CA . SER A 1 82 ? 16.326 -10.792 -12.664 1.00 67.75 82 SER A CA 1
ATOM 641 C C . SER A 1 82 ? 16.688 -12.258 -12.359 1.00 67.75 82 SER A C 1
ATOM 643 O O . SER A 1 82 ? 16.027 -13.169 -12.865 1.00 67.75 82 SER A O 1
ATOM 645 N N . LYS A 1 83 ? 17.719 -12.552 -11.559 1.00 64.31 83 LYS A N 1
ATOM 646 C CA . LYS A 1 83 ? 18.153 -13.929 -11.264 1.00 64.31 83 LYS A CA 1
ATOM 647 C C . LYS A 1 83 ? 17.181 -14.645 -10.307 1.00 64.31 83 LYS A C 1
ATOM 649 O O . LYS A 1 83 ? 17.449 -14.781 -9.122 1.00 64.31 83 LYS A O 1
ATOM 654 N N . GLY A 1 84 ? 16.052 -15.122 -10.840 1.00 65.06 84 GLY A N 1
ATOM 655 C CA . GLY A 1 84 ? 15.160 -16.094 -10.184 1.00 65.06 84 GLY A CA 1
ATOM 656 C C . GLY A 1 84 ? 14.134 -15.534 -9.190 1.00 65.06 84 GLY A C 1
ATOM 657 O O . GLY A 1 84 ? 13.460 -16.310 -8.520 1.00 65.06 84 GLY A O 1
ATOM 658 N N . LEU A 1 85 ? 13.987 -14.210 -9.096 1.00 73.62 85 LEU A N 1
ATOM 659 C CA . LEU A 1 85 ? 13.096 -13.558 -8.123 1.00 73.62 85 LEU A CA 1
ATOM 660 C C . LEU A 1 85 ? 11.635 -13.413 -8.596 1.00 73.62 85 LEU A C 1
ATOM 662 O O . LEU A 1 85 ? 10.760 -13.113 -7.789 1.00 73.62 85 LEU A O 1
ATOM 666 N N . GLY A 1 86 ? 11.355 -13.633 -9.884 1.00 84.38 86 GLY A N 1
ATOM 667 C CA . GLY A 1 86 ? 10.034 -13.394 -10.473 1.00 84.38 86 GLY A CA 1
ATOM 668 C C . GLY A 1 86 ? 8.950 -14.363 -9.991 1.00 84.38 86 GLY A C 1
ATOM 669 O O . GLY A 1 86 ? 9.091 -15.581 -10.095 1.00 84.38 86 GLY A O 1
ATOM 670 N N . MET A 1 87 ? 7.838 -13.814 -9.512 1.00 93.00 87 MET A N 1
ATOM 671 C CA . MET A 1 87 ? 6.588 -14.526 -9.261 1.00 93.00 87 MET A CA 1
ATOM 672 C C . MET A 1 87 ? 5.879 -14.875 -10.575 1.00 93.00 87 MET A C 1
ATOM 674 O O . MET A 1 87 ? 6.072 -14.229 -11.607 1.00 93.00 87 MET A O 1
ATOM 678 N N . SER A 1 88 ? 5.007 -15.883 -10.534 1.00 90.94 88 SER A N 1
ATOM 679 C CA . SER A 1 88 ? 4.152 -16.217 -11.676 1.00 90.94 88 SER A CA 1
ATOM 680 C C . SER A 1 88 ? 3.078 -15.149 -11.889 1.00 90.94 88 SER A C 1
ATOM 682 O O . SER A 1 88 ? 2.377 -14.777 -10.949 1.00 90.94 88 SER A O 1
ATOM 684 N N . LEU A 1 89 ? 2.859 -14.732 -13.141 1.00 89.62 89 LEU A N 1
ATOM 685 C CA . LEU A 1 89 ? 1.752 -13.840 -13.508 1.00 89.62 89 LEU A CA 1
ATOM 686 C C . LEU A 1 89 ? 0.391 -14.382 -13.039 1.00 89.62 89 LEU A C 1
ATOM 688 O O . LEU A 1 89 ? -0.475 -13.611 -12.629 1.00 89.62 89 LEU A O 1
ATOM 692 N N . ASN A 1 90 ? 0.224 -15.709 -13.048 1.00 90.06 90 ASN A N 1
ATOM 693 C CA . ASN A 1 90 ? -1.013 -16.382 -12.647 1.00 90.06 90 ASN A CA 1
ATOM 694 C C . ASN A 1 90 ? -1.294 -16.296 -11.142 1.00 90.06 90 ASN A C 1
ATOM 696 O O . ASN A 1 90 ? -2.417 -16.583 -10.730 1.00 90.06 90 ASN A O 1
ATOM 700 N N . ALA A 1 91 ? -0.316 -15.885 -10.326 1.00 91.12 91 ALA A N 1
ATOM 701 C CA . ALA A 1 91 ? -0.568 -15.563 -8.926 1.00 91.12 91 ALA A CA 1
ATOM 702 C C . ALA A 1 91 ? -1.510 -14.351 -8.806 1.00 91.12 91 ALA A C 1
ATOM 704 O O . ALA A 1 91 ? -2.302 -14.266 -7.872 1.00 91.12 91 ALA A O 1
ATOM 705 N N . TRP A 1 92 ? -1.474 -13.420 -9.765 1.00 92.50 92 TRP A N 1
ATOM 706 C CA . TRP A 1 92 ? -2.225 -12.172 -9.694 1.00 92.50 92 TRP A CA 1
ATOM 707 C C . TRP A 1 92 ? -3.605 -12.261 -10.346 1.00 92.50 92 TRP A C 1
ATOM 709 O O . TRP A 1 92 ? -3.772 -12.608 -11.514 1.00 92.50 92 TRP A O 1
ATOM 719 N N . HIS A 1 93 ? -4.619 -11.782 -9.631 1.00 90.50 93 HIS A N 1
ATOM 720 C CA . HIS A 1 93 ? -5.951 -11.553 -10.176 1.00 90.50 93 HIS A CA 1
ATOM 721 C C . HIS A 1 93 ? -6.043 -10.156 -10.803 1.00 90.50 93 HIS A C 1
ATOM 723 O O . HIS A 1 93 ? -6.468 -9.190 -10.159 1.00 90.50 93 HIS A O 1
ATOM 729 N N . LEU A 1 94 ? -5.652 -10.051 -12.075 1.00 87.00 94 LEU A N 1
ATOM 730 C CA . LEU A 1 94 ? -5.672 -8.792 -12.834 1.00 87.00 94 LEU A CA 1
ATOM 731 C C . LEU A 1 94 ? -7.027 -8.519 -13.516 1.00 87.00 94 LEU A C 1
ATOM 733 O O . LEU A 1 94 ? -7.444 -7.368 -13.639 1.00 87.00 94 LEU A O 1
ATOM 737 N N . SER A 1 95 ? -7.759 -9.568 -13.903 1.00 80.75 95 SER A N 1
ATOM 738 C CA . SER A 1 95 ? -9.073 -9.464 -14.557 1.00 80.75 95 SER A CA 1
ATOM 739 C C . SER A 1 95 ? -10.157 -8.905 -13.628 1.00 80.75 95 SER A C 1
ATOM 741 O O . SER A 1 95 ? -10.194 -9.243 -12.442 1.00 80.75 95 SER A O 1
ATOM 743 N N . CYS A 1 96 ? -11.097 -8.128 -14.179 1.00 78.06 96 CYS A N 1
ATOM 744 C CA . CYS A 1 96 ? -12.263 -7.582 -13.465 1.00 78.06 96 CYS A CA 1
ATOM 745 C C . CYS A 1 96 ? -11.915 -6.719 -12.236 1.00 78.06 96 CYS A C 1
ATOM 747 O O . CYS A 1 96 ? -12.747 -6.510 -11.352 1.00 78.06 96 CYS A O 1
ATOM 749 N N . THR A 1 97 ? -10.690 -6.195 -12.185 1.00 79.88 97 THR A N 1
ATOM 750 C CA . THR A 1 97 ? -10.270 -5.196 -11.205 1.00 79.88 97 THR A CA 1
ATOM 751 C C . THR A 1 97 ? -10.438 -3.813 -11.824 1.00 79.88 97 THR A C 1
ATOM 753 O O . THR A 1 97 ? -10.063 -3.591 -12.973 1.00 79.88 97 THR A O 1
ATOM 756 N N . ARG A 1 98 ? -11.012 -2.857 -11.082 1.00 83.56 98 ARG A N 1
ATOM 757 C CA . ARG A 1 98 ? -11.067 -1.458 -11.545 1.00 83.56 98 ARG A CA 1
ATOM 758 C C . ARG A 1 98 ? -9.635 -0.970 -11.813 1.00 83.56 98 ARG A C 1
ATOM 760 O O . ARG A 1 98 ? -8.796 -1.228 -10.953 1.00 83.56 98 ARG A O 1
ATOM 767 N N . PRO A 1 99 ? -9.347 -0.227 -12.895 1.00 84.50 99 PRO A N 1
ATOM 768 C CA . PRO A 1 99 ? -7.977 0.181 -13.232 1.00 84.50 99 PRO A CA 1
ATOM 769 C C . PRO A 1 99 ? -7.207 0.833 -12.069 1.00 84.50 99 PRO A C 1
ATOM 771 O O . PRO A 1 99 ? -6.081 0.450 -11.770 1.00 84.50 99 PRO A O 1
ATOM 774 N N . TYR A 1 100 ? -7.861 1.714 -11.306 1.00 85.75 100 TYR A N 1
ATOM 775 C CA . TYR A 1 100 ? -7.306 2.357 -10.102 1.00 85.75 100 TYR A CA 1
ATOM 776 C C . TYR A 1 100 ? -6.963 1.401 -8.942 1.00 85.75 100 TYR A C 1
ATOM 778 O O . TYR A 1 100 ? -6.248 1.769 -8.013 1.00 85.75 100 TYR A O 1
ATOM 786 N N . ASN A 1 101 ? -7.480 0.174 -8.970 1.00 87.81 101 ASN A N 1
ATOM 787 C CA . ASN A 1 101 ? -7.228 -0.872 -7.981 1.00 87.81 101 ASN A CA 1
ATOM 788 C C . ASN A 1 101 ? -6.246 -1.938 -8.480 1.00 87.81 101 ASN A C 1
ATOM 790 O O . ASN A 1 101 ? -6.034 -2.918 -7.767 1.00 87.81 101 ASN A O 1
ATOM 794 N N . SER A 1 102 ? -5.668 -1.756 -9.672 1.00 90.56 102 SER A N 1
ATOM 795 C CA . SER A 1 102 ? -4.686 -2.676 -10.247 1.00 90.56 102 SER A CA 1
ATOM 796 C C . SER A 1 102 ? -3.523 -2.919 -9.274 1.00 90.56 102 SER A C 1
ATOM 798 O O . SER A 1 102 ? -2.967 -1.941 -8.762 1.00 90.56 102 SER A O 1
ATOM 800 N N . PRO A 1 103 ? -3.119 -4.183 -9.027 1.00 93.19 103 PRO A N 1
ATOM 801 C CA . PRO A 1 103 ? -1.950 -4.494 -8.206 1.00 93.19 103 PRO A CA 1
ATOM 802 C C . PRO A 1 103 ? -0.692 -3.747 -8.646 1.00 93.19 103 PRO A C 1
ATOM 804 O O . PRO A 1 103 ? 0.040 -3.236 -7.808 1.00 93.19 103 PRO A O 1
ATOM 807 N N . LEU A 1 104 ? -0.506 -3.581 -9.954 1.00 93.69 104 LEU A N 1
ATOM 808 C CA . LEU A 1 104 ? 0.622 -2.857 -10.524 1.00 93.69 104 LEU A CA 1
ATOM 809 C C . LEU A 1 104 ? 0.661 -1.391 -10.061 1.00 93.69 104 LEU A C 1
ATOM 811 O O . LEU A 1 104 ? 1.679 -0.948 -9.537 1.00 93.69 104 LEU A O 1
ATOM 815 N N . ARG A 1 105 ? -0.465 -0.663 -10.106 1.00 93.81 105 ARG A N 1
ATOM 816 C CA . ARG A 1 105 ? -0.530 0.715 -9.576 1.00 93.81 105 ARG A CA 1
ATOM 817 C C . ARG A 1 105 ? -0.262 0.767 -8.074 1.00 93.81 105 ARG A C 1
ATOM 819 O O . ARG A 1 105 ? 0.278 1.743 -7.569 1.00 93.81 105 ARG A O 1
ATOM 826 N N . ARG A 1 106 ? -0.644 -0.273 -7.334 1.00 94.62 106 ARG A N 1
ATOM 827 C CA . ARG A 1 106 ? -0.410 -0.344 -5.887 1.00 94.62 106 ARG A CA 1
ATOM 828 C C . ARG A 1 106 ? 1.059 -0.596 -5.544 1.00 94.62 106 ARG A C 1
ATOM 830 O O . ARG A 1 106 ? 1.537 -0.042 -4.562 1.00 94.62 106 ARG A O 1
ATOM 837 N N . LEU A 1 107 ? 1.763 -1.390 -6.347 1.00 96.50 107 LEU A N 1
ATOM 838 C CA . LEU A 1 107 ? 3.209 -1.583 -6.220 1.00 96.50 107 LEU A CA 1
ATOM 839 C C . LEU A 1 107 ? 3.969 -0.311 -6.559 1.00 96.50 107 LEU A C 1
ATOM 841 O O . LEU A 1 107 ? 4.840 0.103 -5.806 1.00 96.50 107 LEU A O 1
ATOM 845 N N . VAL A 1 108 ? 3.557 0.366 -7.624 1.00 96.44 108 VAL A N 1
ATOM 846 C CA . VAL A 1 108 ? 4.055 1.698 -7.957 1.00 96.44 108 VAL A CA 1
ATOM 847 C C . VAL A 1 108 ? 3.844 2.660 -6.783 1.00 96.44 108 VAL A C 1
ATOM 849 O O . VAL A 1 108 ? 4.782 3.324 -6.374 1.00 96.44 108 VAL A O 1
ATOM 852 N N . ALA A 1 109 ? 2.666 2.685 -6.149 1.00 96.81 109 ALA A N 1
ATOM 853 C CA . ALA A 1 109 ? 2.462 3.510 -4.953 1.00 96.81 109 ALA A CA 1
ATOM 854 C C . ALA A 1 109 ? 3.437 3.174 -3.808 1.00 96.81 109 ALA A C 1
ATOM 856 O O . ALA A 1 109 ? 3.881 4.080 -3.107 1.00 96.81 109 ALA A O 1
ATOM 857 N N . MET A 1 110 ? 3.780 1.894 -3.622 1.00 96.94 110 MET A N 1
ATOM 858 C CA . MET A 1 110 ? 4.761 1.480 -2.616 1.00 96.94 110 MET A CA 1
ATOM 859 C C . MET A 1 110 ? 6.141 2.083 -2.896 1.00 96.94 110 MET A C 1
ATOM 861 O O . MET A 1 110 ? 6.793 2.501 -1.944 1.00 96.94 110 MET A O 1
ATOM 865 N N . SER A 1 111 ? 6.567 2.186 -4.163 1.00 97.19 111 SER A N 1
ATOM 866 C CA . SER A 1 111 ? 7.862 2.796 -4.491 1.00 97.19 111 SER A CA 1
ATOM 867 C C . SER A 1 111 ? 7.929 4.246 -4.016 1.00 97.19 111 SER A C 1
ATOM 869 O O . SER A 1 111 ? 8.886 4.605 -3.347 1.00 97.19 111 SER A O 1
ATOM 871 N N . TYR A 1 112 ? 6.886 5.052 -4.256 1.00 97.38 112 TYR A N 1
ATOM 872 C CA . TYR A 1 112 ? 6.857 6.441 -3.773 1.00 97.38 112 TYR A CA 1
ATOM 873 C C . TYR A 1 112 ? 6.881 6.538 -2.254 1.00 97.38 112 TYR A C 1
ATOM 875 O O . TYR A 1 112 ? 7.513 7.444 -1.723 1.00 97.38 112 TYR A O 1
ATOM 883 N N . LEU A 1 113 ? 6.197 5.634 -1.545 1.00 97.00 113 LEU A N 1
ATOM 884 C CA . LEU A 1 113 ? 6.229 5.633 -0.082 1.00 97.00 113 LEU A CA 1
ATOM 885 C C . LEU A 1 113 ? 7.625 5.300 0.445 1.00 97.00 113 LEU A C 1
ATOM 887 O O . LEU A 1 113 ? 8.085 5.959 1.369 1.00 97.00 113 LEU A O 1
ATOM 891 N N . VAL A 1 114 ? 8.307 4.316 -0.145 1.00 96.56 114 VAL A N 1
ATOM 892 C CA . VAL A 1 114 ? 9.683 3.980 0.245 1.00 96.56 114 VAL A CA 1
ATOM 893 C C . VAL A 1 114 ? 10.625 5.140 -0.069 1.00 96.56 114 VAL A C 1
ATOM 895 O O . VAL A 1 114 ? 11.351 5.561 0.822 1.00 96.56 114 VAL A O 1
ATOM 898 N N . THR A 1 115 ? 10.567 5.719 -1.274 1.00 96.94 115 THR A N 1
ATOM 899 C CA . THR A 1 115 ? 11.398 6.880 -1.639 1.00 96.94 115 THR A CA 1
ATOM 900 C C . THR A 1 115 ? 11.161 8.064 -0.700 1.00 96.94 115 THR A C 1
ATOM 902 O O . THR A 1 115 ? 12.118 8.627 -0.182 1.00 96.94 115 THR A O 1
ATOM 905 N N . ARG A 1 116 ? 9.895 8.401 -0.408 1.00 95.69 116 ARG A N 1
ATOM 906 C CA . ARG A 1 116 ? 9.514 9.520 0.475 1.00 95.69 116 ARG A CA 1
ATOM 907 C C . ARG A 1 116 ? 10.109 9.412 1.877 1.00 95.69 116 ARG A C 1
ATOM 909 O O . ARG A 1 116 ? 10.387 10.433 2.496 1.00 95.69 116 ARG A O 1
ATOM 916 N N . TYR A 1 117 ? 10.233 8.194 2.392 1.00 95.56 117 TYR A N 1
ATOM 917 C CA . TYR A 1 117 ? 10.660 7.939 3.763 1.00 95.56 117 TYR A CA 1
ATOM 918 C C . TYR A 1 117 ? 12.025 7.246 3.844 1.00 95.56 117 TYR A C 1
ATOM 920 O O . TYR A 1 117 ? 12.339 6.682 4.887 1.00 95.56 117 TYR A O 1
ATOM 928 N N . ARG A 1 118 ? 12.841 7.271 2.781 1.00 93.62 118 ARG A N 1
ATOM 929 C CA . ARG A 1 118 ? 14.093 6.495 2.723 1.00 93.62 118 ARG A CA 1
ATOM 930 C C . ARG A 1 118 ? 15.094 6.869 3.822 1.00 93.62 118 ARG A C 1
ATOM 932 O O . ARG A 1 118 ? 15.703 5.983 4.409 1.00 93.62 118 ARG A O 1
ATOM 939 N N . ASP A 1 119 ? 15.181 8.158 4.160 1.00 90.81 119 ASP A N 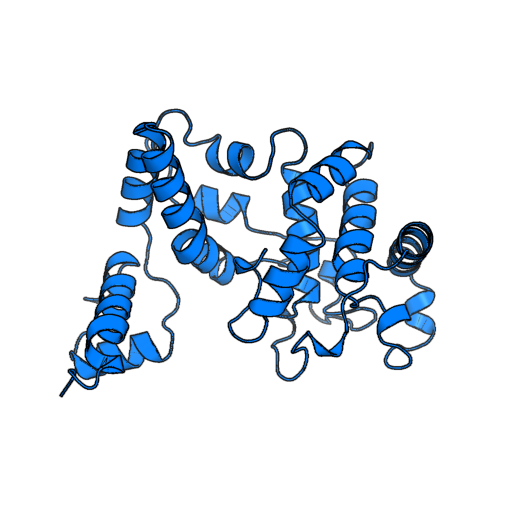1
ATOM 940 C CA . ASP A 1 119 ? 16.193 8.667 5.096 1.00 90.81 119 ASP A CA 1
ATOM 941 C C . ASP A 1 119 ? 15.894 8.284 6.556 1.00 90.81 119 ASP A C 1
ATOM 943 O O . ASP A 1 119 ? 16.798 8.182 7.381 1.00 90.81 119 ASP A O 1
ATOM 947 N N . GLU A 1 120 ? 14.620 8.065 6.891 1.00 91.25 120 GLU A N 1
ATOM 948 C CA . GLU A 1 120 ? 14.169 7.844 8.274 1.00 91.25 120 GLU A CA 1
ATOM 949 C C . GLU A 1 120 ? 13.476 6.496 8.493 1.00 91.25 120 GLU A C 1
ATOM 951 O O . GLU A 1 120 ? 13.242 6.090 9.632 1.00 91.25 120 GLU A O 1
ATOM 956 N N . GLY A 1 121 ? 13.134 5.799 7.412 1.00 92.00 121 GLY A N 1
ATOM 957 C CA . GLY A 1 121 ? 12.290 4.615 7.414 1.00 92.00 121 GLY A CA 1
ATOM 958 C C . GLY A 1 121 ? 10.797 4.949 7.397 1.00 92.00 121 GLY A C 1
ATOM 959 O O . GLY A 1 121 ? 10.328 5.958 7.936 1.00 92.00 121 GLY A O 1
ATOM 960 N N . LEU A 1 122 ? 10.010 4.047 6.804 1.00 91.38 122 LEU A N 1
ATOM 961 C CA . LEU A 1 122 ? 8.573 4.250 6.582 1.00 91.38 122 LEU A CA 1
ATOM 962 C C . LEU A 1 122 ? 7.787 4.484 7.884 1.00 91.38 122 LEU A C 1
ATOM 964 O O . LEU A 1 122 ? 6.956 5.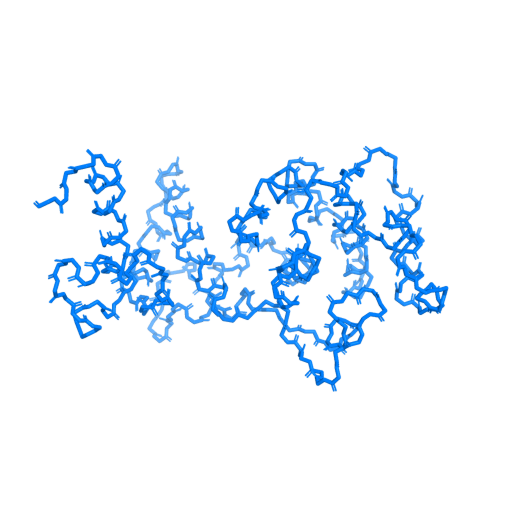388 7.958 1.00 91.38 122 LEU A O 1
ATOM 968 N N . LEU A 1 123 ? 8.019 3.663 8.913 1.00 90.12 123 LEU A N 1
ATOM 969 C CA . LEU A 1 123 ? 7.282 3.768 10.177 1.00 90.12 123 LEU A CA 1
ATOM 970 C C . LEU A 1 123 ? 7.686 5.003 10.998 1.00 90.12 123 LEU A C 1
ATOM 972 O O . LEU A 1 123 ? 6.780 5.751 11.367 1.00 90.12 123 LEU A O 1
ATOM 976 N N . PRO A 1 124 ? 8.980 5.267 11.272 1.00 91.38 124 PRO A N 1
ATOM 977 C CA . PRO A 1 124 ? 9.378 6.493 11.964 1.00 91.38 124 PRO A CA 1
ATOM 978 C C . PRO A 1 124 ? 8.907 7.751 11.230 1.00 91.38 124 PRO A C 1
ATOM 980 O O . PRO A 1 124 ? 8.350 8.650 11.859 1.00 91.38 124 PRO A O 1
ATOM 983 N N . GLY A 1 125 ? 9.023 7.774 9.899 1.00 93.44 125 GLY A N 1
ATOM 984 C CA . GLY A 1 125 ? 8.560 8.886 9.074 1.00 93.44 125 GLY A CA 1
ATOM 985 C C . GLY A 1 125 ? 7.056 9.150 9.189 1.00 93.44 125 GLY A C 1
ATOM 986 O O . GLY A 1 125 ? 6.649 10.301 9.347 1.00 93.44 125 GLY A O 1
ATOM 987 N N . LEU A 1 126 ? 6.223 8.101 9.183 1.00 92.56 126 LEU A N 1
ATOM 988 C CA . LEU A 1 126 ? 4.768 8.228 9.362 1.00 92.56 126 LEU A CA 1
ATOM 989 C C . LEU A 1 126 ? 4.373 8.723 10.758 1.00 92.56 126 LEU A C 1
ATOM 991 O O . LEU A 1 126 ? 3.374 9.427 10.901 1.00 92.56 126 LEU A O 1
ATOM 995 N N . TRP A 1 127 ? 5.134 8.348 11.787 1.00 92.12 127 TRP A N 1
ATOM 996 C CA . TRP A 1 127 ? 4.810 8.652 13.182 1.00 92.12 127 TRP A CA 1
ATOM 997 C C . TRP A 1 127 ? 5.531 9.882 13.745 1.00 92.12 127 TRP A C 1
ATOM 999 O O . TRP A 1 127 ? 5.246 10.271 14.877 1.00 92.12 127 TRP A O 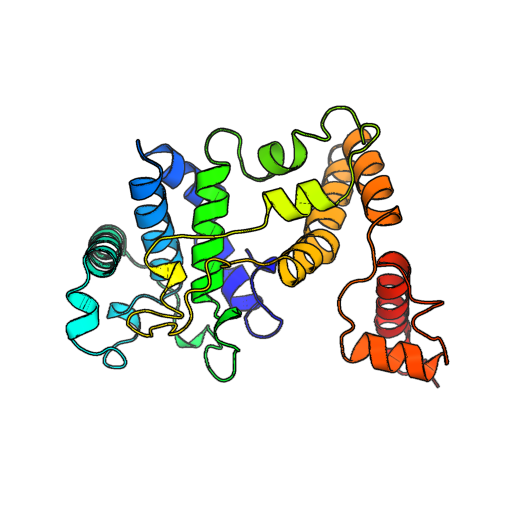1
ATOM 1009 N N . ARG A 1 128 ? 6.415 10.531 12.975 1.00 89.44 128 ARG A N 1
ATOM 1010 C CA . ARG A 1 128 ? 7.245 11.663 13.429 1.00 89.44 128 ARG A CA 1
ATOM 1011 C C . ARG A 1 128 ? 6.443 12.765 14.117 1.00 89.44 128 ARG A C 1
ATOM 1013 O O . ARG A 1 128 ? 6.828 13.240 15.182 1.00 89.44 128 ARG A O 1
ATOM 1020 N N . ASN A 1 129 ? 5.296 13.120 13.546 1.00 86.25 129 ASN A N 1
ATOM 1021 C CA . ASN A 1 129 ? 4.440 14.192 14.057 1.00 86.25 129 ASN A CA 1
ATOM 1022 C C . ASN A 1 129 ? 3.717 13.833 15.370 1.00 86.25 129 ASN A C 1
ATOM 1024 O O . ASN A 1 129 ? 3.123 14.709 15.995 1.00 86.25 129 ASN A O 1
ATOM 1028 N N . TYR A 1 130 ? 3.809 12.574 15.809 1.00 86.94 130 TYR A N 1
ATOM 1029 C CA . TYR A 1 130 ? 3.172 12.048 17.016 1.00 86.94 130 TYR A CA 1
ATOM 1030 C C . TYR A 1 130 ? 4.169 11.631 18.110 1.00 86.94 130 TYR A C 1
ATOM 1032 O O . TYR A 1 130 ? 3.763 11.069 19.128 1.00 86.94 130 TYR A O 1
ATOM 1040 N N . ALA A 1 131 ? 5.470 11.901 17.938 1.00 79.12 131 ALA A N 1
ATOM 1041 C CA . ALA A 1 131 ? 6.520 11.476 18.872 1.00 79.12 131 ALA A CA 1
ATOM 1042 C C . ALA A 1 131 ? 6.351 12.023 20.311 1.00 79.12 131 ALA A C 1
ATOM 1044 O O . ALA A 1 131 ? 6.927 11.472 21.243 1.00 79.12 131 ALA A O 1
ATOM 1045 N N . GLY A 1 132 ? 5.545 13.076 20.499 1.00 75.81 132 GLY A N 1
ATOM 1046 C CA . GLY A 1 132 ? 5.220 13.682 21.798 1.00 75.81 132 GLY A CA 1
ATOM 1047 C C . GLY A 1 132 ? 3.758 13.527 22.237 1.00 75.81 132 GLY A C 1
ATOM 1048 O O . GLY A 1 132 ? 3.302 14.292 23.083 1.00 75.81 132 GLY A O 1
ATOM 1049 N N . GLY A 1 133 ? 2.999 12.598 21.647 1.00 79.50 133 GLY A N 1
ATOM 1050 C CA . GLY A 1 133 ? 1.555 12.455 21.868 1.00 79.50 133 GLY A CA 1
ATOM 1051 C C . GLY A 1 133 ? 0.732 12.937 20.672 1.00 79.50 133 GLY A C 1
ATOM 1052 O O . GLY A 1 133 ? 1.259 13.071 19.574 1.00 79.50 133 GLY A O 1
ATOM 1053 N N . ILE A 1 134 ? -0.568 13.189 20.867 1.00 76.44 134 ILE A N 1
ATOM 1054 C CA . ILE A 1 134 ? -1.418 13.858 19.865 1.00 76.44 134 ILE A CA 1
ATOM 1055 C C . ILE A 1 134 ? -1.404 15.359 20.186 1.00 76.44 134 ILE A C 1
ATOM 1057 O O . ILE A 1 134 ? -2.052 15.756 21.160 1.00 76.44 134 ILE A O 1
ATOM 1061 N N . PRO A 1 135 ? -0.684 16.207 19.428 1.00 72.00 135 PRO A N 1
ATOM 1062 C CA . PRO A 1 135 ? -0.689 17.639 19.690 1.00 72.00 135 PRO A CA 1
ATOM 1063 C C . PRO A 1 135 ? -2.070 18.246 19.419 1.00 72.00 135 PRO A C 1
ATOM 1065 O O . PRO A 1 135 ?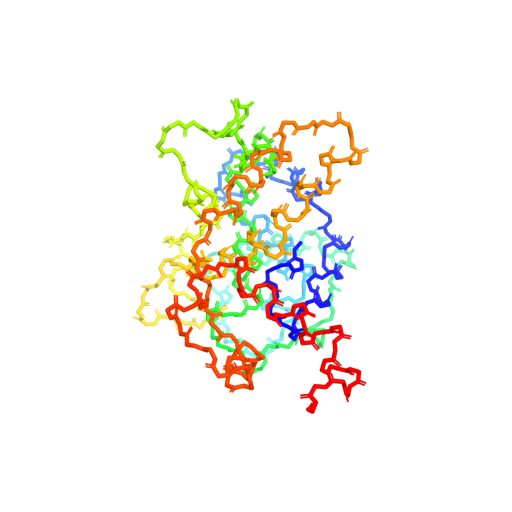 -2.849 17.745 18.604 1.00 72.00 135 PRO A O 1
ATOM 1068 N N . VAL A 1 136 ? -2.367 19.369 20.073 1.00 67.69 136 VAL A N 1
ATOM 1069 C CA . VAL A 1 136 ? -3.599 20.130 19.827 1.00 67.69 136 VAL A CA 1
ATOM 1070 C C . VAL A 1 136 ? -3.661 20.536 18.351 1.00 67.69 136 VAL A C 1
ATOM 1072 O O . VAL A 1 136 ? -2.729 21.142 17.830 1.00 67.69 136 VAL A O 1
ATOM 1075 N N . GLY A 1 137 ? -4.761 20.195 17.676 1.00 66.31 137 GLY A N 1
ATOM 1076 C CA . GLY A 1 137 ? -4.960 20.484 16.252 1.00 66.31 137 GLY A CA 1
ATOM 1077 C C . GLY A 1 137 ? -4.422 19.419 15.292 1.00 66.31 137 GLY A C 1
ATOM 1078 O O . GLY A 1 137 ? -4.660 19.534 14.092 1.00 66.31 137 GLY A O 1
ATOM 1079 N N . GLN A 1 138 ? -3.759 18.369 15.788 1.00 70.81 138 GLN A N 1
ATOM 1080 C CA . GLN A 1 138 ? -3.459 17.189 14.980 1.00 70.81 138 GLN A CA 1
ATOM 1081 C C . GLN A 1 138 ? -4.575 16.152 15.059 1.00 70.81 138 GLN A C 1
ATOM 1083 O O . GLN A 1 138 ? -5.175 15.923 16.108 1.00 70.81 138 GLN A O 1
ATOM 1088 N N . ASP A 1 139 ? -4.828 15.498 13.931 1.00 82.88 139 ASP A N 1
ATOM 1089 C CA . ASP A 1 139 ? -5.820 14.443 13.790 1.00 82.88 139 ASP A CA 1
ATOM 1090 C C . ASP A 1 139 ? -5.279 13.308 12.906 1.00 82.88 139 ASP A C 1
ATOM 1092 O O . ASP A 1 139 ? -4.093 13.246 12.582 1.00 82.88 139 ASP A O 1
ATOM 1096 N N . TRP A 1 140 ? -6.149 12.378 12.516 1.00 90.12 140 TRP A N 1
ATOM 1097 C CA . TRP A 1 140 ? -5.786 11.259 11.649 1.00 90.12 140 TRP A CA 1
ATOM 1098 C C . TRP A 1 140 ? -5.466 11.665 10.198 1.00 90.12 140 TRP A C 1
ATOM 1100 O O . TRP A 1 140 ? -4.966 10.826 9.448 1.00 90.12 140 TRP A O 1
ATOM 1110 N N . ARG A 1 141 ? -5.775 12.898 9.764 1.00 92.81 141 ARG A N 1
ATOM 1111 C CA . ARG A 1 141 ? -5.581 13.345 8.374 1.00 92.81 141 ARG A CA 1
ATOM 1112 C C . ARG A 1 141 ? -4.108 13.439 8.020 1.00 92.81 141 ARG A C 1
ATOM 1114 O O . ARG A 1 141 ? -3.768 13.120 6.893 1.00 92.81 141 ARG A O 1
ATOM 1121 N N . GLN A 1 142 ? -3.234 13.760 8.973 1.00 91.12 142 GLN A N 1
ATOM 1122 C CA . GLN A 1 142 ? -1.791 13.767 8.714 1.00 91.12 142 GLN A CA 1
ATOM 1123 C C . GLN A 1 142 ? -1.260 12.368 8.372 1.00 91.12 142 GLN A C 1
ATOM 1125 O O . GLN A 1 142 ? -0.443 12.221 7.466 1.00 91.12 142 GLN A O 1
ATOM 1130 N N . LEU A 1 143 ? -1.781 11.317 9.023 1.00 92.88 143 LEU A N 1
ATOM 1131 C CA . LEU A 1 143 ? -1.496 9.935 8.615 1.00 92.88 143 LEU A CA 1
ATOM 1132 C C . LEU A 1 143 ? -2.060 9.629 7.224 1.00 92.88 143 LEU A C 1
ATOM 1134 O O . LEU A 1 143 ? -1.429 8.903 6.455 1.00 92.88 143 LEU A O 1
ATOM 1138 N N . GLU A 1 144 ? -3.248 10.155 6.896 1.00 95.56 144 GLU A N 1
ATOM 1139 C CA . GLU A 1 144 ? -3.803 10.005 5.548 1.00 95.56 144 GLU A CA 1
ATOM 1140 C C . GLU A 1 144 ? -2.900 10.669 4.500 1.00 95.56 144 GLU A C 1
ATOM 1142 O O . GLU A 1 144 ? -2.568 10.046 3.495 1.00 95.56 144 GLU A O 1
ATOM 1147 N N . GLU A 1 145 ? -2.459 11.898 4.747 1.00 95.06 145 GLU A N 1
ATOM 1148 C CA . GLU A 1 145 ? -1.581 12.670 3.866 1.00 95.06 145 GLU A CA 1
ATOM 1149 C C . GLU A 1 145 ? -0.219 11.990 3.683 1.00 95.06 145 GLU A C 1
ATOM 1151 O O . GLU A 1 145 ? 0.233 11.827 2.549 1.00 95.06 145 GLU A O 1
ATOM 1156 N N . GLY A 1 146 ? 0.386 11.492 4.768 1.00 94.88 146 GLY A N 1
ATOM 1157 C CA . GLY A 1 146 ? 1.666 10.780 4.721 1.00 94.88 146 GLY A CA 1
ATOM 1158 C C . GLY A 1 146 ? 1.635 9.500 3.876 1.00 94.88 146 GLY A C 1
ATOM 1159 O O . GLY A 1 146 ? 2.624 9.149 3.230 1.00 94.88 146 GLY A O 1
ATOM 1160 N N . LEU A 1 147 ? 0.483 8.827 3.805 1.00 96.25 147 LEU A N 1
ATOM 1161 C CA . LEU A 1 147 ? 0.291 7.614 3.003 1.00 96.25 147 LEU A CA 1
ATOM 1162 C C . LEU A 1 147 ? -0.311 7.862 1.617 1.00 96.25 147 LEU A C 1
ATOM 1164 O O . LEU A 1 147 ? -0.272 6.969 0.768 1.00 96.25 147 LEU A O 1
ATOM 1168 N N . MET A 1 148 ? -0.899 9.029 1.362 1.00 97.06 148 MET A N 1
ATOM 1169 C CA . MET A 1 148 ? -1.435 9.346 0.043 1.00 97.06 148 MET A CA 1
ATOM 1170 C C . MET A 1 148 ? -0.302 9.498 -0.975 1.00 97.06 148 MET A C 1
ATOM 1172 O O . MET A 1 148 ? 0.738 10.108 -0.714 1.00 97.06 148 MET A O 1
ATOM 1176 N N . VAL A 1 149 ? -0.514 8.935 -2.164 1.00 96.88 149 VAL A N 1
ATOM 1177 C CA . VAL A 1 149 ? 0.456 8.997 -3.263 1.00 96.88 149 VAL A CA 1
ATOM 1178 C C . VAL A 1 149 ? -0.194 9.626 -4.477 1.00 96.88 149 VAL A C 1
ATOM 1180 O O . VAL A 1 149 ? -1.188 9.115 -5.011 1.00 96.88 149 VAL A O 1
ATOM 1183 N N . THR A 1 150 ? 0.422 10.713 -4.919 1.00 95.38 150 THR A N 1
ATOM 1184 C CA . THR A 1 150 ? 0.200 11.355 -6.206 1.00 95.38 150 THR A CA 1
ATOM 1185 C C . THR A 1 150 ? 1.484 11.298 -7.021 1.00 95.38 150 THR A C 1
ATOM 1187 O O . THR A 1 150 ? 2.562 11.379 -6.441 1.00 95.38 150 THR A O 1
ATOM 1190 N N . ALA A 1 151 ? 1.364 11.183 -8.336 1.00 92.50 151 ALA A N 1
ATOM 1191 C CA . ALA A 1 151 ? 2.468 11.287 -9.277 1.00 92.50 151 ALA A CA 1
ATOM 1192 C C . ALA A 1 151 ? 2.102 12.237 -10.416 1.00 92.50 151 ALA A C 1
ATOM 1194 O O . ALA A 1 151 ? 0.924 12.417 -10.733 1.00 92.50 151 ALA A O 1
ATOM 1195 N N . ASP A 1 152 ? 3.122 12.802 -11.039 1.00 90.62 152 ASP A N 1
ATOM 1196 C CA . ASP A 1 152 ? 3.080 13.671 -12.215 1.00 90.62 152 ASP A CA 1
ATOM 1197 C C . ASP A 1 152 ? 3.868 13.080 -13.404 1.00 90.62 152 ASP A C 1
ATOM 1199 O O . ASP A 1 152 ? 4.001 13.711 -14.450 1.00 90.62 152 ASP A O 1
ATOM 1203 N N . ASP A 1 153 ? 4.334 11.838 -13.267 1.00 91.38 153 ASP A N 1
ATOM 1204 C CA . ASP A 1 153 ? 5.121 11.111 -14.259 1.00 91.38 153 ASP A CA 1
ATOM 1205 C C . ASP A 1 153 ? 4.273 10.146 -15.119 1.00 91.38 153 ASP A C 1
ATOM 1207 O O . ASP A 1 153 ? 3.060 10.311 -15.299 1.00 91.38 153 ASP A O 1
ATOM 1211 N N . TYR A 1 154 ? 4.916 9.105 -15.665 1.00 93.62 154 TYR A N 1
ATOM 1212 C CA . TYR A 1 154 ? 4.286 8.042 -16.446 1.00 93.62 154 TYR A CA 1
ATOM 1213 C C . TYR A 1 154 ? 2.955 7.558 -15.851 1.00 93.62 154 TYR A C 1
ATOM 1215 O O . TYR A 1 154 ? 1.970 7.397 -16.581 1.00 93.62 154 TYR A O 1
ATOM 1223 N N . TRP A 1 155 ? 2.902 7.363 -14.532 1.00 94.12 155 TRP A N 1
ATOM 1224 C CA . TRP A 1 155 ? 1.765 6.759 -13.840 1.00 94.12 155 TRP A CA 1
ATOM 1225 C C . TRP A 1 155 ? 0.595 7.712 -13.590 1.00 94.12 155 TRP A C 1
ATOM 1227 O O . TRP A 1 155 ? -0.513 7.239 -13.299 1.00 94.12 155 TRP A O 1
ATOM 1237 N N . ALA A 1 156 ? 0.790 9.022 -13.764 1.00 92.81 156 ALA A N 1
ATOM 1238 C CA . ALA A 1 156 ? -0.298 10.001 -13.785 1.00 92.81 156 ALA A CA 1
ATOM 1239 C C . ALA A 1 156 ? -1.207 9.805 -15.014 1.00 92.81 156 ALA A C 1
ATOM 1241 O O . ALA A 1 156 ? -2.431 9.970 -14.954 1.00 92.81 156 ALA A O 1
ATOM 1242 N N . CYS A 1 157 ? -0.596 9.387 -16.126 1.00 92.19 157 CYS A N 1
ATOM 1243 C CA . CYS A 1 157 ? -1.224 9.284 -17.441 1.00 92.19 157 CYS A CA 1
ATOM 1244 C C . CYS A 1 157 ? -1.434 7.840 -17.919 1.00 92.19 157 CYS A C 1
ATOM 1246 O O . CYS A 1 157 ? -1.926 7.652 -19.027 1.00 92.19 157 CYS A O 1
ATOM 1248 N N . HIS A 1 158 ? -1.094 6.820 -17.122 1.00 92.31 158 HIS A N 1
ATOM 1249 C CA . HIS A 1 158 ? -1.215 5.410 -17.516 1.00 92.31 158 HIS A CA 1
ATOM 1250 C C . HIS A 1 158 ? -1.786 4.534 -16.402 1.00 92.31 158 HIS A C 1
ATOM 1252 O O . HIS A 1 158 ? -1.341 4.591 -15.258 1.00 92.31 158 HIS A O 1
ATOM 1258 N N . PHE A 1 159 ? -2.746 3.667 -16.731 1.00 90.12 159 PHE A N 1
ATOM 1259 C CA . PHE A 1 159 ? -3.263 2.662 -15.791 1.00 90.12 159 PHE A CA 1
ATOM 1260 C C . PHE A 1 159 ? -2.381 1.415 -15.698 1.00 90.12 159 PHE A C 1
ATOM 1262 O O . PHE A 1 159 ? -2.334 0.769 -14.651 1.00 90.12 159 PHE A O 1
ATOM 1269 N N . ASP A 1 160 ? -1.720 1.090 -16.801 1.00 92.00 160 ASP A N 1
ATOM 1270 C CA . ASP A 1 160 ? -0.809 -0.032 -17.013 1.00 92.00 160 ASP A CA 1
ATOM 1271 C C . ASP A 1 160 ? 0.161 0.386 -18.131 1.00 92.00 160 ASP A C 1
ATOM 1273 O O . ASP A 1 160 ? -0.041 1.413 -18.789 1.00 92.00 160 ASP A O 1
ATOM 1277 N N . PHE A 1 161 ? 1.191 -0.408 -18.386 1.00 92.00 161 PHE A N 1
ATOM 1278 C CA . PHE A 1 161 ? 2.139 -0.165 -19.459 1.00 92.00 161 PHE A CA 1
ATOM 1279 C C . PHE A 1 161 ? 1.436 -0.025 -20.820 1.00 92.00 161 PHE A C 1
ATOM 1281 O O . PHE A 1 161 ? 0.744 -0.921 -21.292 1.00 92.00 161 PHE A O 1
ATOM 1288 N N . GLY A 1 162 ? 1.573 1.135 -21.458 1.00 89.44 162 GLY A N 1
ATOM 1289 C CA . GLY A 1 162 ? 0.953 1.434 -22.752 1.00 89.44 162 GLY A CA 1
ATOM 1290 C C . GLY A 1 162 ? -0.564 1.628 -22.722 1.00 89.44 162 GLY A C 1
ATOM 1291 O O . GLY A 1 162 ? -1.164 1.827 -23.778 1.00 89.44 162 GLY A O 1
ATOM 1292 N N . VAL A 1 163 ? -1.193 1.583 -21.544 1.00 89.69 163 VAL A N 1
ATOM 1293 C CA . VAL A 1 163 ? -2.635 1.793 -21.375 1.00 89.69 163 VAL A CA 1
ATOM 1294 C C . VAL A 1 163 ? -2.861 3.195 -20.827 1.00 89.69 163 VAL A C 1
ATOM 1296 O O . VAL A 1 163 ? -2.817 3.420 -19.615 1.00 89.69 163 VAL A O 1
ATOM 1299 N N . ALA A 1 164 ? -3.087 4.140 -21.737 1.00 88.62 164 ALA A N 1
ATOM 1300 C CA . ALA A 1 164 ? -3.285 5.542 -21.399 1.00 88.62 164 ALA A CA 1
ATOM 1301 C C . ALA A 1 164 ? -4.542 5.765 -20.541 1.00 88.62 164 ALA A C 1
ATOM 1303 O O . ALA A 1 164 ? -5.596 5.157 -20.745 1.00 88.62 164 ALA A O 1
ATOM 1304 N N . ASN A 1 165 ? -4.427 6.697 -19.605 1.00 86.56 165 ASN A N 1
ATOM 1305 C CA . ASN A 1 165 ? -5.524 7.304 -18.882 1.00 86.56 165 ASN A CA 1
ATOM 1306 C C . ASN A 1 165 ? -5.842 8.654 -19.538 1.00 86.56 165 ASN A C 1
ATOM 1308 O O . ASN A 1 165 ? -5.105 9.622 -19.364 1.00 86.56 165 ASN A O 1
ATOM 1312 N N . LEU A 1 166 ? -6.941 8.707 -20.296 1.00 80.75 166 LEU A N 1
ATOM 1313 C CA . LEU A 1 166 ? -7.337 9.880 -21.089 1.00 80.75 166 LEU A CA 1
ATOM 1314 C C . LEU A 1 166 ? -7.612 11.126 -20.237 1.00 80.75 166 LEU A C 1
ATOM 1316 O O . LEU A 1 166 ? -7.544 12.245 -20.735 1.00 80.75 166 LEU A O 1
ATOM 1320 N N . THR A 1 167 ? -7.917 10.938 -18.954 1.00 84.38 167 THR A N 1
ATOM 1321 C CA . THR A 1 167 ? -8.048 12.021 -17.984 1.00 84.38 167 THR A CA 1
ATOM 1322 C C . THR A 1 167 ? -6.972 11.820 -16.935 1.00 84.38 167 THR A C 1
ATOM 1324 O O . THR A 1 167 ? -7.163 11.025 -16.012 1.00 84.38 167 THR A O 1
ATOM 1327 N N . ALA A 1 168 ? -5.834 12.502 -17.108 1.00 80.75 168 ALA A N 1
ATOM 1328 C CA . ALA A 1 168 ? -4.695 12.407 -16.201 1.00 80.75 168 ALA A CA 1
ATOM 1329 C C . ALA A 1 168 ? -5.178 12.446 -14.745 1.00 80.75 168 ALA A C 1
ATOM 1331 O O . ALA A 1 168 ? -5.908 13.348 -14.330 1.00 80.75 168 ALA A O 1
ATOM 1332 N N . SER A 1 169 ? -4.821 11.411 -13.991 1.00 86.44 169 SER A N 1
ATOM 1333 C CA . SER A 1 169 ? -5.211 11.269 -12.598 1.00 86.44 169 SER A CA 1
ATOM 1334 C C . SER A 1 169 ? -3.934 11.095 -11.799 1.00 86.44 169 SER A C 1
ATOM 1336 O O . SER A 1 169 ? -3.360 10.001 -11.805 1.00 86.44 169 SER A O 1
ATOM 1338 N N . PRO A 1 170 ? -3.472 12.154 -11.115 1.00 89.00 170 PRO A N 1
ATOM 1339 C CA . PRO A 1 170 ? -2.217 12.083 -10.388 1.00 89.00 170 PRO A CA 1
ATOM 1340 C C . PRO A 1 170 ? -2.310 11.083 -9.234 1.00 89.00 170 PRO A C 1
ATOM 1342 O O . PRO A 1 170 ? -1.312 10.510 -8.824 1.00 89.00 170 PRO A O 1
ATOM 1345 N N . THR A 1 171 ? -3.505 10.811 -8.703 1.00 93.44 171 THR A N 1
ATOM 1346 C CA . THR A 1 171 ? -3.686 9.913 -7.561 1.00 93.44 171 THR A CA 1
ATOM 1347 C C . THR A 1 171 ? -3.412 8.445 -7.912 1.00 93.44 171 THR A C 1
ATOM 1349 O O . THR A 1 171 ? -4.172 7.780 -8.623 1.00 93.44 171 THR A O 1
ATOM 1352 N N . ILE A 1 172 ? -2.359 7.890 -7.312 1.00 93.75 172 ILE A N 1
ATOM 1353 C CA . ILE A 1 172 ? -2.035 6.459 -7.365 1.00 93.75 172 ILE A CA 1
ATOM 1354 C C . ILE A 1 172 ? -2.603 5.736 -6.136 1.00 93.75 172 ILE A C 1
ATOM 1356 O O . ILE A 1 172 ? -3.248 4.690 -6.261 1.00 93.75 172 ILE A O 1
ATOM 1360 N N . LEU A 1 173 ? -2.441 6.321 -4.945 1.00 94.94 173 LEU A N 1
ATOM 1361 C CA . LEU A 1 173 ? -2.983 5.811 -3.684 1.00 94.94 173 LEU A CA 1
ATOM 1362 C C . LEU A 1 173 ? -3.809 6.904 -3.002 1.00 94.94 173 LEU A C 1
ATOM 1364 O O . LEU A 1 173 ? -3.278 7.806 -2.366 1.00 94.94 173 LEU A O 1
ATOM 1368 N N . GLY A 1 174 ? -5.128 6.833 -3.185 1.00 94.19 174 GLY A N 1
ATOM 1369 C CA . GLY A 1 174 ? -6.063 7.841 -2.686 1.00 94.19 174 GLY A CA 1
ATOM 1370 C C . GLY A 1 174 ? -6.618 7.564 -1.289 1.00 94.19 174 GLY A C 1
ATOM 1371 O O . GLY A 1 174 ? -6.576 6.433 -0.792 1.00 94.19 174 GLY A O 1
ATOM 1372 N N . LYS A 1 175 ? -7.240 8.604 -0.720 1.00 93.88 175 LYS A N 1
ATOM 1373 C CA . LYS A 1 175 ? -7.785 8.653 0.644 1.00 93.88 175 LYS A CA 1
ATOM 1374 C C . LYS A 1 175 ? -8.542 7.399 1.067 1.00 93.88 175 LYS A C 1
ATOM 1376 O O . LYS A 1 175 ? -8.175 6.791 2.055 1.00 93.88 175 LYS A O 1
ATOM 1381 N N . GLY A 1 176 ? -9.551 6.962 0.308 1.00 92.31 176 GLY A N 1
ATOM 1382 C CA . GLY A 1 176 ? -10.388 5.827 0.724 1.00 92.31 176 GLY A CA 1
ATOM 1383 C C . GLY A 1 176 ? -9.588 4.553 1.019 1.00 92.31 176 GLY A C 1
ATOM 1384 O O . GLY A 1 176 ? -9.850 3.875 2.007 1.00 92.31 176 GLY A O 1
ATOM 1385 N N . ARG A 1 177 ? -8.563 4.262 0.205 1.00 92.56 177 ARG A N 1
ATOM 1386 C CA . ARG A 1 177 ? -7.692 3.106 0.439 1.00 92.56 177 ARG A CA 1
ATOM 1387 C C . ARG A 1 177 ? -6.708 3.352 1.576 1.00 92.56 177 ARG A C 1
ATOM 1389 O O . ARG A 1 177 ? -6.433 2.435 2.339 1.00 92.56 177 ARG A O 1
ATOM 1396 N N . VAL A 1 178 ? -6.186 4.566 1.683 1.00 95.81 178 VAL A N 1
ATOM 1397 C CA . VAL A 1 178 ? -5.312 4.954 2.790 1.00 95.81 178 VAL A CA 1
ATOM 1398 C C . VAL A 1 178 ? -6.033 4.809 4.129 1.00 95.81 178 VAL A C 1
ATOM 1400 O O . VAL A 1 178 ? -5.498 4.168 5.027 1.00 95.81 178 VAL A O 1
ATOM 1403 N N . SER A 1 179 ? -7.272 5.289 4.248 1.00 95.56 179 SER A N 1
ATOM 1404 C CA . SER A 1 179 ? -8.064 5.146 5.469 1.00 95.56 179 SER A CA 1
ATOM 1405 C C . SER A 1 179 ? -8.302 3.670 5.825 1.00 95.56 179 SER A C 1
ATOM 1407 O O . SER A 1 179 ? -8.176 3.291 6.989 1.00 95.56 179 SER A O 1
ATOM 1409 N N . ASP A 1 180 ? -8.564 2.809 4.830 1.00 93.81 180 ASP A N 1
ATOM 1410 C CA . ASP A 1 180 ? -8.658 1.355 5.039 1.00 93.81 180 ASP A CA 1
ATOM 1411 C C . ASP A 1 180 ? -7.342 0.758 5.567 1.00 93.81 180 ASP A C 1
ATOM 1413 O O . ASP A 1 180 ? -7.377 -0.102 6.449 1.00 93.81 180 ASP A O 1
ATOM 1417 N N . ILE A 1 181 ? -6.190 1.181 5.033 1.00 95.06 181 ILE A N 1
ATOM 1418 C CA . ILE A 1 181 ? -4.864 0.723 5.479 1.00 95.06 181 ILE A CA 1
ATOM 1419 C C . ILE A 1 181 ? -4.606 1.184 6.913 1.00 95.06 181 ILE A C 1
ATOM 1421 O O . ILE A 1 181 ? -4.183 0.382 7.744 1.00 95.06 181 ILE A O 1
ATOM 1425 N N . ILE A 1 182 ? -4.894 2.448 7.225 1.00 95.94 182 ILE A N 1
ATOM 1426 C CA . ILE A 1 182 ? -4.648 3.004 8.555 1.00 95.94 182 ILE A CA 1
ATOM 1427 C C . ILE A 1 182 ? -5.466 2.248 9.602 1.00 95.94 182 ILE A C 1
ATOM 1429 O O . ILE A 1 182 ? -4.915 1.723 10.564 1.00 95.94 182 ILE A O 1
ATOM 1433 N N . VAL A 1 183 ? -6.775 2.130 9.383 1.00 95.44 183 VAL A N 1
ATOM 1434 C CA . VAL A 1 183 ? -7.697 1.526 10.351 1.00 95.44 183 VAL A CA 1
ATOM 1435 C C . VAL A 1 183 ? -7.480 0.027 10.520 1.00 95.44 183 VAL A C 1
ATOM 1437 O O . VAL A 1 183 ? -7.569 -0.470 11.640 1.00 95.44 183 VAL A O 1
ATOM 1440 N N . ASN A 1 184 ? -7.248 -0.710 9.430 1.00 93.06 184 ASN A N 1
ATOM 1441 C CA . ASN A 1 184 ? -7.191 -2.172 9.493 1.00 93.06 184 ASN A CA 1
ATOM 1442 C C . ASN A 1 184 ? -5.773 -2.719 9.688 1.00 93.06 184 ASN A C 1
ATOM 1444 O O . ASN A 1 184 ? -5.637 -3.903 9.987 1.00 93.06 184 ASN A O 1
ATOM 1448 N N . VAL A 1 185 ? -4.733 -1.905 9.474 1.00 94.12 185 VAL A N 1
ATOM 1449 C CA . VAL A 1 185 ? -3.337 -2.363 9.513 1.00 94.12 185 VAL A CA 1
ATOM 1450 C C . VAL A 1 185 ? -2.475 -1.463 10.380 1.00 94.12 185 VAL A C 1
ATOM 1452 O O . VAL A 1 185 ? -1.961 -1.954 11.376 1.00 94.12 185 VAL A O 1
ATOM 1455 N N . LEU A 1 186 ? -2.333 -0.175 10.054 1.00 95.25 186 LEU A N 1
ATOM 1456 C CA . LEU A 1 186 ? -1.361 0.689 10.738 1.00 95.25 186 LEU A CA 1
ATOM 1457 C C . LEU A 1 186 ? -1.680 0.858 12.230 1.00 95.25 186 LEU A C 1
ATOM 1459 O O . LEU A 1 186 ? -0.811 0.627 13.060 1.00 95.25 186 LEU A O 1
ATOM 1463 N N . LEU A 1 187 ? -2.923 1.216 12.577 1.00 95.25 187 LEU A N 1
ATOM 1464 C CA . LEU A 1 187 ? -3.319 1.421 13.973 1.00 95.25 187 LEU A CA 1
ATOM 1465 C C . LEU A 1 187 ? -3.223 0.115 14.788 1.00 95.25 187 LEU A C 1
ATOM 1467 O O . LEU A 1 187 ? -2.530 0.125 15.805 1.00 95.25 187 LEU A O 1
ATOM 1471 N N . PRO A 1 188 ? -3.820 -1.024 14.368 1.00 95.44 188 PRO A N 1
ATOM 1472 C CA . PRO A 1 188 ? -3.688 -2.271 15.123 1.00 95.44 188 PRO A CA 1
ATOM 1473 C C . PRO A 1 188 ? -2.240 -2.754 15.248 1.00 95.44 188 PRO A C 1
ATOM 1475 O O . PRO A 1 188 ? -1.854 -3.235 16.310 1.00 95.44 188 PRO A O 1
ATOM 1478 N N . PHE A 1 189 ? -1.436 -2.605 14.189 1.00 95.19 189 PHE A N 1
ATOM 1479 C CA . PHE A 1 189 ? -0.019 -2.960 14.210 1.00 95.19 189 PHE A CA 1
ATOM 1480 C C . PHE A 1 189 ? 0.752 -2.118 15.227 1.00 95.19 189 PHE A C 1
ATOM 1482 O O . PHE A 1 189 ? 1.416 -2.684 16.089 1.00 95.19 189 PHE A O 1
ATOM 1489 N N . THR A 1 190 ? 0.643 -0.786 15.162 1.00 94.69 190 THR A N 1
ATOM 1490 C CA . THR A 1 190 ? 1.373 0.100 16.076 1.00 94.69 190 THR A CA 1
ATOM 1491 C C . THR A 1 190 ? 0.944 -0.133 17.520 1.00 94.69 190 THR A C 1
ATOM 1493 O O . THR A 1 190 ? 1.806 -0.176 18.389 1.00 94.69 190 THR A O 1
ATOM 1496 N N . PHE A 1 191 ? -0.349 -0.363 17.777 1.00 95.19 191 PHE A N 1
ATOM 1497 C CA . PHE A 1 191 ? -0.837 -0.721 19.110 1.00 95.19 191 PHE A CA 1
ATOM 1498 C C . PHE A 1 191 ? -0.196 -2.017 19.627 1.00 95.19 191 PHE A C 1
ATOM 1500 O O . PHE A 1 191 ? 0.397 -2.025 20.702 1.00 95.19 191 PHE A O 1
ATOM 1507 N N . ALA A 1 192 ? -0.254 -3.099 18.843 1.00 96.12 192 ALA A N 1
ATOM 1508 C CA . ALA A 1 192 ? 0.319 -4.387 19.229 1.00 96.12 192 ALA A CA 1
ATOM 1509 C C . ALA A 1 192 ? 1.847 -4.326 19.405 1.00 96.12 192 ALA A C 1
ATOM 1511 O O . ALA A 1 192 ? 2.386 -4.926 20.331 1.00 96.12 192 ALA A O 1
ATOM 1512 N N . TRP A 1 193 ? 2.545 -3.581 18.543 1.00 94.75 193 TRP A N 1
ATOM 1513 C CA . TRP A 1 193 ? 3.984 -3.350 18.664 1.00 94.75 193 TRP A CA 1
ATOM 1514 C C . TRP A 1 193 ? 4.330 -2.582 19.947 1.00 94.75 193 TRP A C 1
ATOM 1516 O O . TRP A 1 193 ? 5.290 -2.943 20.624 1.00 94.75 193 TRP A O 1
ATOM 1526 N N . SER A 1 194 ? 3.529 -1.575 20.305 1.00 93.44 194 SER A N 1
ATOM 1527 C CA . SER A 1 194 ? 3.649 -0.808 21.552 1.00 93.44 194 SER A CA 1
ATOM 1528 C C . SER A 1 194 ? 3.621 -1.722 22.780 1.00 93.44 194 SER A C 1
ATOM 1530 O O . SER A 1 194 ? 4.541 -1.694 23.598 1.00 93.44 194 SER A O 1
ATOM 1532 N N . GLU A 1 195 ? 2.595 -2.575 22.859 1.00 93.62 195 GLU A N 1
ATOM 1533 C CA . GLU A 1 195 ? 2.378 -3.516 23.962 1.00 93.62 195 GLU A CA 1
ATOM 1534 C C . GLU A 1 195 ? 3.514 -4.542 24.043 1.00 93.62 195 GLU A C 1
ATOM 1536 O O . GLU A 1 195 ? 4.097 -4.751 25.105 1.00 93.62 195 GLU A O 1
ATOM 1541 N N . ALA A 1 196 ? 3.891 -5.131 22.903 1.00 95.38 196 ALA A N 1
ATOM 1542 C CA . ALA A 1 196 ? 4.949 -6.137 22.837 1.00 95.38 196 ALA A CA 1
ATOM 1543 C C . ALA A 1 196 ? 6.334 -5.600 23.241 1.00 95.38 196 ALA A C 1
ATOM 1545 O O . ALA A 1 196 ? 7.183 -6.374 23.674 1.00 95.38 196 ALA A O 1
ATOM 1546 N N . ASN A 1 197 ? 6.570 -4.290 23.105 1.00 93.88 197 ASN A N 1
ATOM 1547 C CA . ASN A 1 197 ? 7.843 -3.648 23.442 1.00 93.88 197 ASN A CA 1
ATOM 1548 C C . ASN A 1 197 ? 7.799 -2.859 24.761 1.00 93.88 197 ASN A C 1
ATOM 1550 O O . ASN A 1 197 ? 8.771 -2.174 25.080 1.00 93.88 197 ASN A O 1
ATOM 1554 N N . GLY A 1 198 ? 6.694 -2.917 25.516 1.00 91.88 198 GLY A N 1
ATOM 1555 C CA . GLY A 1 198 ? 6.555 -2.206 26.790 1.00 91.88 198 GLY A CA 1
ATOM 1556 C C . GLY A 1 198 ? 6.644 -0.681 26.662 1.00 91.88 198 GLY A C 1
ATOM 1557 O O . GLY A 1 198 ? 7.108 -0.018 27.586 1.00 91.88 198 GLY A O 1
ATOM 1558 N N . ARG A 1 199 ? 6.238 -0.119 25.516 1.00 89.38 199 ARG A N 1
ATOM 1559 C CA . ARG A 1 199 ? 6.232 1.331 25.261 1.00 89.38 199 ARG A CA 1
ATOM 1560 C C . ARG A 1 199 ? 4.790 1.828 25.263 1.00 89.38 199 ARG A C 1
ATOM 1562 O O . ARG A 1 199 ? 4.085 1.529 24.306 1.00 89.38 199 ARG A O 1
ATOM 1569 N N . PRO A 1 200 ? 4.297 2.532 26.290 1.00 87.31 200 PRO A N 1
ATOM 1570 C CA . PRO A 1 200 ? 2.886 2.920 26.360 1.00 87.31 200 PRO A CA 1
ATOM 1571 C C . PRO A 1 200 ? 2.517 4.118 25.466 1.00 87.31 200 PRO A C 1
ATOM 1573 O O . PRO A 1 200 ? 1.351 4.284 25.107 1.00 87.31 200 PRO A O 1
ATOM 1576 N N . GLU A 1 201 ? 3.473 4.966 25.088 1.00 90.19 201 GLU A N 1
ATOM 1577 C CA . GLU A 1 201 ? 3.198 6.241 24.416 1.00 90.19 201 GLU A CA 1
ATOM 1578 C C . GLU A 1 201 ? 2.545 6.065 23.030 1.00 90.19 201 GLU A C 1
ATOM 1580 O O . GLU A 1 201 ? 1.505 6.691 22.785 1.00 90.19 201 GLU A O 1
ATOM 1585 N N . PRO A 1 202 ? 3.044 5.186 22.130 1.00 90.88 202 PRO A N 1
ATOM 1586 C CA . PRO A 1 202 ? 2.393 4.950 20.841 1.00 90.88 202 PRO A CA 1
ATOM 1587 C C . PRO A 1 202 ? 0.983 4.362 20.983 1.00 90.88 202 PRO A C 1
ATOM 1589 O O . PRO A 1 202 ? 0.093 4.716 20.210 1.00 90.88 202 PRO A O 1
ATOM 1592 N N . ALA A 1 203 ? 0.740 3.509 21.984 1.00 91.94 203 ALA A N 1
ATOM 1593 C CA . ALA A 1 203 ? -0.578 2.940 22.255 1.00 91.94 203 ALA A CA 1
ATOM 1594 C C . ALA A 1 203 ? -1.608 4.025 22.604 1.00 91.94 203 ALA A C 1
ATOM 1596 O O . ALA A 1 203 ? -2.714 4.013 22.058 1.00 91.94 203 ALA A O 1
ATOM 1597 N N . ILE A 1 204 ? -1.238 4.993 23.450 1.00 91.75 204 ILE A N 1
ATOM 1598 C CA . ILE A 1 204 ? -2.101 6.125 23.825 1.00 91.75 204 ILE A CA 1
ATOM 1599 C C . ILE A 1 204 ? -2.450 6.968 22.592 1.00 91.75 204 ILE A C 1
ATOM 1601 O O . ILE A 1 204 ? -3.624 7.275 22.357 1.00 91.75 204 ILE A O 1
ATOM 1605 N N . VAL A 1 205 ? -1.451 7.294 21.764 1.00 92.06 205 VAL A N 1
ATOM 1606 C CA . VAL A 1 205 ? -1.648 8.028 20.503 1.00 92.06 205 VAL A CA 1
ATOM 1607 C C . VAL A 1 205 ? -2.596 7.270 19.577 1.00 92.06 205 VAL A C 1
ATOM 1609 O O . VAL A 1 205 ? -3.589 7.821 19.101 1.00 92.06 205 VAL A O 1
ATOM 1612 N N . VAL A 1 206 ? -2.328 5.988 19.336 1.00 93.50 206 VAL A N 1
ATOM 1613 C CA . VAL A 1 206 ? -3.146 5.155 18.452 1.00 93.50 206 VAL A CA 1
ATOM 1614 C C . VAL A 1 206 ? -4.589 5.081 18.940 1.00 93.50 206 VAL A C 1
ATOM 1616 O O . VAL A 1 206 ? -5.512 5.222 18.135 1.00 93.50 206 VAL A O 1
ATOM 1619 N N . GLN A 1 207 ? -4.808 4.897 20.244 1.00 92.38 207 GLN A N 1
ATOM 1620 C CA . GLN A 1 207 ? -6.150 4.876 20.819 1.00 92.38 207 GLN A CA 1
ATOM 1621 C C . GLN A 1 207 ? -6.873 6.209 20.606 1.00 92.38 207 GLN A C 1
ATOM 1623 O O . GLN A 1 207 ? -8.026 6.206 20.168 1.00 92.38 207 GLN A O 1
ATOM 1628 N N . GLY A 1 208 ? -6.207 7.340 20.855 1.00 91.94 208 GLY A N 1
ATOM 1629 C CA . GLY A 1 208 ? -6.786 8.664 20.635 1.00 91.94 208 GLY A CA 1
ATOM 1630 C C . GLY A 1 208 ? -7.162 8.904 19.168 1.00 91.94 208 GLY A C 1
ATOM 1631 O O . GLY A 1 208 ? -8.279 9.338 18.880 1.00 91.94 208 GLY A O 1
ATOM 1632 N N . LEU A 1 209 ? -6.288 8.531 18.228 1.00 93.19 209 LEU A N 1
ATOM 1633 C CA . LEU A 1 209 ? -6.562 8.628 16.789 1.00 93.19 209 LEU A CA 1
ATOM 1634 C C . LEU A 1 209 ? -7.716 7.715 16.363 1.00 93.19 209 LEU A C 1
ATOM 1636 O O . LEU A 1 209 ? -8.620 8.134 15.638 1.00 93.19 209 LEU A O 1
ATOM 1640 N N . TYR A 1 210 ? -7.731 6.473 16.847 1.00 93.31 210 TYR A N 1
ATOM 1641 C CA . TYR A 1 210 ? -8.791 5.514 16.546 1.00 93.31 210 TYR A CA 1
ATOM 1642 C C . TYR A 1 210 ? -10.156 5.968 17.079 1.00 93.31 210 TYR A C 1
ATOM 1644 O O . TYR A 1 210 ? -11.188 5.747 16.438 1.00 93.31 210 TYR A O 1
ATOM 1652 N N . GLN A 1 211 ? -10.183 6.635 18.237 1.00 91.50 211 GLN A N 1
ATOM 1653 C CA . GLN A 1 211 ? -11.413 7.163 18.820 1.00 91.50 211 GLN A CA 1
ATOM 1654 C C . GLN A 1 211 ? -12.059 8.262 17.977 1.00 91.50 211 GLN A C 1
ATOM 1656 O O . GLN A 1 211 ? -13.295 8.319 17.927 1.00 91.50 211 GLN A O 1
ATOM 1661 N N . GLN A 1 212 ? -11.230 9.082 17.330 1.00 91.12 212 GLN A N 1
ATOM 1662 C CA . GLN A 1 212 ? -11.629 10.222 16.507 1.00 91.12 212 GLN A CA 1
ATOM 1663 C C . GLN A 1 212 ? -11.893 9.845 15.039 1.00 91.12 212 GLN A C 1
ATOM 1665 O O . GLN A 1 212 ? -12.579 10.584 14.335 1.00 91.12 212 GLN A O 1
ATOM 1670 N N . TYR A 1 213 ? -11.404 8.687 14.579 1.00 93.69 213 TYR A N 1
ATOM 1671 C CA . TYR A 1 213 ? -11.467 8.297 13.170 1.00 93.69 213 TYR A CA 1
ATOM 1672 C C . TYR A 1 213 ? -12.919 8.218 12.635 1.00 93.69 213 TYR A C 1
ATOM 1674 O O . TYR A 1 213 ? -13.748 7.451 13.161 1.00 93.69 213 TYR A O 1
ATOM 1682 N N . PRO A 1 214 ? -13.253 8.960 11.561 1.00 93.50 214 PRO A N 1
ATOM 1683 C CA . PRO A 1 214 ? -14.593 9.001 10.991 1.00 93.50 214 PRO A CA 1
ATOM 1684 C C . PRO A 1 214 ? -14.911 7.686 10.296 1.00 93.50 214 PRO A C 1
ATOM 1686 O O . PRO A 1 214 ? -14.012 6.956 9.892 1.00 93.50 214 PRO A O 1
ATOM 1689 N N . LYS A 1 215 ? -16.202 7.399 10.107 1.00 94.38 215 LYS A N 1
ATOM 1690 C CA . LYS A 1 215 ? -16.628 6.199 9.380 1.00 94.38 215 LYS A CA 1
ATOM 1691 C C . LYS A 1 215 ? -15.950 6.081 8.005 1.00 94.38 215 LYS A C 1
ATOM 1693 O O . LYS A 1 215 ? -15.853 7.053 7.256 1.00 94.38 215 LYS A O 1
ATOM 1698 N N . LEU A 1 216 ? -15.571 4.859 7.656 1.00 94.25 216 LEU A N 1
ATOM 1699 C CA . LEU A 1 216 ? -15.083 4.471 6.339 1.00 94.25 216 LEU A CA 1
ATOM 1700 C C . LEU A 1 216 ? -16.240 4.133 5.388 1.00 94.25 216 LEU A C 1
ATOM 1702 O O . LEU A 1 216 ? -17.420 4.135 5.762 1.00 94.25 216 LEU A O 1
ATOM 1706 N N . SER A 1 217 ? -15.900 3.793 4.144 1.00 90.00 217 SER A N 1
ATOM 1707 C CA . SER A 1 217 ? -16.871 3.300 3.163 1.00 90.00 217 SER A CA 1
ATOM 1708 C C . SER A 1 217 ? -17.490 1.973 3.614 1.00 90.00 217 SER A C 1
ATOM 1710 O O . SER A 1 217 ? -16.791 1.036 3.992 1.00 90.00 217 SER A O 1
ATOM 1712 N N . ALA A 1 218 ? -18.820 1.873 3.558 1.00 89.12 218 ALA A N 1
ATOM 1713 C CA . ALA A 1 218 ? -19.528 0.667 3.977 1.00 89.12 218 ALA A CA 1
ATOM 1714 C C . ALA A 1 218 ? -19.413 -0.451 2.927 1.00 89.12 218 ALA A C 1
ATOM 1716 O O . ALA A 1 218 ? -19.806 -0.275 1.770 1.00 89.12 218 ALA A O 1
ATOM 1717 N N . ASN A 1 219 ? -18.935 -1.622 3.351 1.00 89.94 219 ASN A N 1
ATOM 1718 C CA . ASN A 1 219 ? -18.949 -2.844 2.548 1.00 89.94 219 ASN A CA 1
ATOM 1719 C C . ASN A 1 219 ? -20.294 -3.592 2.680 1.00 89.94 219 ASN A C 1
ATOM 1721 O O . ASN A 1 219 ? -21.180 -3.181 3.432 1.00 89.94 219 ASN A O 1
ATOM 1725 N N . ALA A 1 220 ? -20.459 -4.686 1.930 1.00 92.88 220 ALA A N 1
ATOM 1726 C CA . ALA A 1 220 ? -21.692 -5.477 1.938 1.00 92.88 220 ALA A CA 1
ATOM 1727 C C . ALA A 1 220 ? -22.050 -6.007 3.338 1.00 92.88 220 ALA A C 1
ATOM 1729 O O . ALA A 1 220 ? -23.209 -5.933 3.732 1.00 92.88 220 ALA A O 1
ATOM 1730 N N . VAL A 1 221 ? -21.052 -6.445 4.114 1.00 93.25 221 VAL A N 1
ATOM 1731 C CA . VAL A 1 221 ? -21.242 -6.938 5.489 1.00 93.25 221 VAL A CA 1
ATOM 1732 C C . VAL A 1 221 ? -21.751 -5.828 6.407 1.00 93.25 221 VAL A C 1
ATOM 1734 O O . VAL A 1 221 ? -22.707 -6.032 7.143 1.00 93.25 221 VAL A O 1
ATOM 1737 N N . LEU A 1 222 ? -21.171 -4.627 6.335 1.00 94.81 222 LEU A N 1
ATOM 1738 C CA . LEU A 1 222 ? -21.638 -3.478 7.111 1.00 94.81 222 LEU A CA 1
ATOM 1739 C C . LEU A 1 222 ? -23.080 -3.114 6.759 1.00 94.81 222 LEU A C 1
ATOM 1741 O O . LEU A 1 222 ? -23.883 -2.890 7.658 1.00 94.81 222 LEU A O 1
ATOM 1745 N N . LYS A 1 223 ? -23.423 -3.083 5.465 1.00 94.62 223 LYS A N 1
ATOM 1746 C CA . LYS A 1 223 ? -24.800 -2.818 5.019 1.00 94.62 223 LYS A CA 1
ATOM 1747 C C . LYS A 1 223 ? -25.772 -3.882 5.535 1.00 94.62 223 LYS A C 1
ATOM 1749 O O . LYS A 1 223 ? -26.843 -3.531 6.020 1.00 94.62 223 LYS A O 1
ATOM 1754 N N . HIS A 1 224 ? -25.375 -5.151 5.475 1.00 94.19 224 HIS A N 1
ATOM 1755 C CA . HIS A 1 224 ? -26.147 -6.270 6.005 1.00 94.19 224 HIS A CA 1
ATOM 1756 C C . HIS A 1 224 ? -26.375 -6.135 7.516 1.00 94.19 224 HIS A C 1
ATOM 1758 O O . HIS A 1 224 ? -27.522 -6.090 7.946 1.00 94.19 224 HIS A O 1
ATOM 1764 N N . MET A 1 225 ? -25.313 -5.944 8.304 1.00 95.81 225 MET A N 1
ATOM 1765 C CA . MET A 1 225 ? -25.406 -5.782 9.761 1.00 95.81 225 MET A CA 1
ATOM 1766 C C . MET A 1 225 ? -26.243 -4.570 10.173 1.00 95.81 225 MET A C 1
ATOM 1768 O O . MET A 1 225 ? -27.010 -4.637 11.130 1.00 95.81 225 MET A O 1
ATOM 1772 N N . MET A 1 226 ? -26.122 -3.457 9.446 1.00 95.06 226 MET A N 1
ATOM 1773 C CA . MET A 1 226 ? -26.953 -2.275 9.673 1.00 95.06 226 MET A CA 1
ATOM 1774 C C . MET A 1 226 ? -28.439 -2.571 9.450 1.00 95.06 226 MET A C 1
ATOM 1776 O O . MET A 1 226 ? -29.269 -2.152 10.253 1.00 95.06 226 MET A O 1
ATOM 1780 N N . SER A 1 227 ? -28.768 -3.315 8.390 1.00 94.06 227 SER A N 1
ATOM 1781 C CA . SER A 1 227 ? -30.139 -3.747 8.108 1.00 94.06 227 SER A CA 1
ATOM 1782 C C . SER A 1 227 ? -30.658 -4.719 9.168 1.00 94.06 227 SER A C 1
ATOM 1784 O O . SER A 1 227 ? -31.760 -4.533 9.677 1.00 94.06 227 SER A O 1
ATOM 1786 N N . GLN A 1 228 ? -29.860 -5.726 9.523 1.00 92.50 228 GLN A N 1
ATOM 1787 C CA . GLN A 1 228 ? -30.219 -6.773 10.480 1.00 92.50 228 GLN A CA 1
ATOM 1788 C C . GLN A 1 228 ? -30.514 -6.193 11.868 1.00 92.50 228 GLN A C 1
ATOM 1790 O O . GLN A 1 228 ? -31.547 -6.488 12.458 1.00 92.50 228 GLN A O 1
ATOM 1795 N N . LEU A 1 229 ? -29.659 -5.289 12.354 1.00 92.94 229 LEU A N 1
ATOM 1796 C CA . LEU A 1 229 ? -29.843 -4.623 13.647 1.00 92.94 229 LEU A CA 1
ATOM 1797 C C . LEU A 1 229 ? -30.757 -3.390 13.575 1.00 92.94 229 LEU A C 1
ATOM 1799 O O . LEU A 1 229 ? -30.944 -2.708 14.579 1.00 92.94 229 LEU A O 1
ATOM 1803 N N . ARG A 1 230 ? -31.302 -3.072 12.392 1.00 94.75 230 ARG A N 1
ATOM 1804 C CA . ARG A 1 230 ? -32.152 -1.896 12.139 1.00 94.75 230 ARG A CA 1
ATOM 1805 C C . ARG A 1 230 ? -31.509 -0.576 12.594 1.00 94.75 230 ARG A C 1
ATOM 1807 O O . ARG A 1 230 ? -32.188 0.333 13.070 1.00 94.75 230 ARG A O 1
ATOM 1814 N N . VAL A 1 231 ? -30.190 -0.448 12.426 1.00 94.81 231 VAL A N 1
ATOM 1815 C CA . VAL A 1 231 ? -29.421 0.757 12.777 1.00 94.81 231 VAL A CA 1
ATOM 1816 C C . VAL A 1 231 ? -29.022 1.551 11.535 1.00 94.81 231 VAL A C 1
ATOM 1818 O O . VAL A 1 231 ? -28.490 1.024 10.561 1.00 94.81 231 VAL A O 1
ATOM 1821 N N . GLY A 1 232 ? -29.246 2.864 11.576 1.00 92.31 232 GLY A N 1
ATOM 18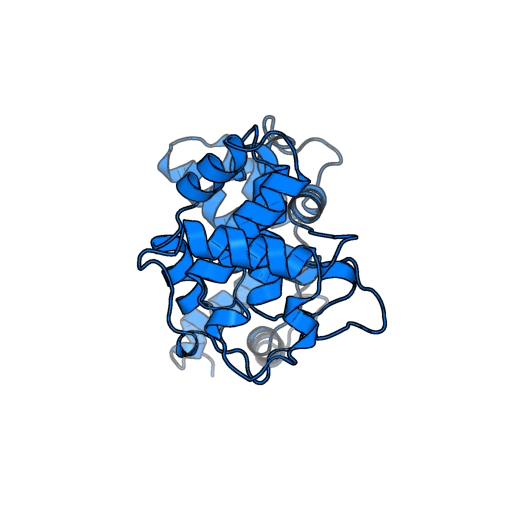22 C CA . GLY A 1 232 ? -28.917 3.770 10.474 1.00 92.31 232 GLY A CA 1
ATOM 1823 C C . GLY A 1 232 ? -27.517 4.387 10.560 1.00 92.31 232 GLY A C 1
ATOM 1824 O O . GLY A 1 232 ? -26.813 4.294 11.567 1.00 92.31 232 GLY A O 1
ATOM 1825 N N . HIS A 1 233 ? -27.136 5.127 9.515 1.00 90.12 233 HIS A N 1
ATOM 1826 C CA . HIS A 1 233 ? -25.847 5.834 9.433 1.00 90.12 233 HIS A CA 1
ATOM 1827 C C . HIS A 1 233 ? -25.635 6.906 10.513 1.00 90.12 233 HIS A C 1
ATOM 1829 O O . HIS A 1 233 ? -24.496 7.299 10.755 1.00 90.12 233 HIS A O 1
ATOM 1835 N N . ARG A 1 234 ? -26.712 7.397 11.144 1.00 91.62 234 ARG A N 1
ATOM 1836 C CA . ARG A 1 234 ? -26.630 8.326 12.285 1.00 91.62 234 ARG A CA 1
ATOM 1837 C C . ARG A 1 234 ? -26.054 7.642 13.525 1.00 91.62 234 ARG A C 1
ATOM 1839 O O . ARG A 1 234 ? -25.286 8.255 14.256 1.00 91.62 234 ARG A O 1
ATOM 1846 N N . ILE A 1 235 ? -26.391 6.366 13.719 1.00 93.62 235 ILE A N 1
ATOM 1847 C CA . ILE A 1 235 ? -25.839 5.536 14.789 1.00 93.62 235 ILE A CA 1
ATOM 1848 C C . ILE A 1 235 ? -24.445 5.073 14.369 1.00 93.62 235 ILE A C 1
ATOM 1850 O O . ILE A 1 235 ? -23.473 5.341 15.064 1.00 93.62 235 ILE A O 1
ATOM 1854 N N . VAL A 1 236 ? -24.303 4.459 13.194 1.00 94.44 236 VAL A N 1
ATOM 1855 C CA . VAL A 1 236 ? -23.018 3.946 12.685 1.00 94.44 236 VAL A CA 1
ATOM 1856 C C . VAL A 1 236 ? -22.224 5.067 12.001 1.00 94.44 236 VAL A C 1
ATOM 1858 O O . VAL A 1 236 ? -22.055 5.100 10.780 1.00 94.44 236 VAL A O 1
ATOM 1861 N N . ASN A 1 237 ? -21.782 6.032 12.806 1.00 92.88 237 ASN A N 1
ATOM 1862 C CA . ASN A 1 237 ? -21.171 7.284 12.354 1.00 92.88 237 ASN A CA 1
ATOM 1863 C C . ASN A 1 237 ? -19.640 7.3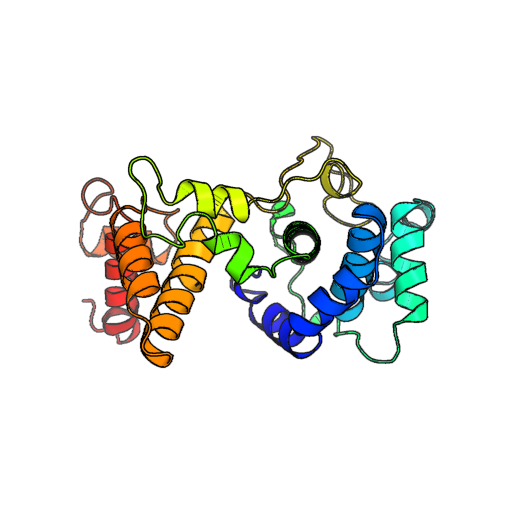54 12.535 1.00 92.88 237 ASN A C 1
ATOM 1865 O O . ASN A 1 237 ? -19.030 8.337 12.124 1.00 92.88 237 ASN A O 1
ATOM 1869 N N . SER A 1 238 ? -19.014 6.316 13.094 1.00 94.12 238 SER A N 1
ATOM 1870 C CA . SER A 1 238 ? -17.570 6.249 13.339 1.00 94.12 238 SER A CA 1
ATOM 1871 C C . SER A 1 238 ? -16.982 4.902 12.931 1.00 94.12 238 SER A C 1
ATOM 1873 O O . SER A 1 238 ? -17.695 3.892 12.868 1.00 94.12 238 SER A O 1
ATOM 1875 N N . THR A 1 239 ? -15.665 4.871 12.720 1.00 94.81 239 THR A N 1
ATOM 1876 C CA . THR A 1 239 ? -14.933 3.627 12.446 1.00 94.81 239 THR A CA 1
ATOM 1877 C C . THR A 1 239 ? -15.106 2.612 13.566 1.00 94.81 239 THR A C 1
ATOM 1879 O O . THR A 1 239 ? -15.333 1.438 13.292 1.00 94.81 239 THR A O 1
ATOM 1882 N N . ARG A 1 240 ? -15.076 3.048 14.832 1.00 95.00 240 ARG A N 1
ATOM 1883 C CA . ARG A 1 240 ? -15.258 2.156 15.988 1.00 95.00 240 ARG A CA 1
ATOM 1884 C C . ARG A 1 240 ? -16.575 1.391 15.926 1.00 95.00 240 ARG A C 1
ATOM 1886 O O . ARG A 1 240 ? -16.603 0.185 16.140 1.00 95.00 240 ARG A O 1
ATOM 1893 N N . ARG A 1 241 ? -17.667 2.077 15.575 1.00 95.56 241 ARG A N 1
ATOM 1894 C CA . ARG A 1 241 ? -18.987 1.443 15.444 1.00 95.56 241 ARG A CA 1
ATOM 1895 C C . ARG A 1 241 ? -19.040 0.493 14.251 1.00 95.56 241 ARG A C 1
ATOM 1897 O O . ARG A 1 241 ? -19.607 -0.586 14.369 1.00 95.56 241 ARG A O 1
ATOM 1904 N N . GLN A 1 242 ? -18.409 0.848 13.131 1.00 96.25 242 GLN A N 1
ATOM 1905 C CA . GLN A 1 242 ? -18.288 -0.062 11.988 1.00 96.25 242 GLN A CA 1
ATOM 1906 C C . GLN A 1 242 ? -17.497 -1.327 12.346 1.00 96.25 242 GLN A C 1
ATOM 1908 O O . GLN A 1 242 ? -17.950 -2.430 12.057 1.00 96.25 242 GLN A O 1
ATOM 1913 N N . GLN A 1 243 ? -16.352 -1.188 13.014 1.00 95.12 243 GLN A N 1
ATOM 1914 C CA . GLN A 1 243 ? -15.540 -2.328 13.444 1.00 95.12 243 GLN A CA 1
ATOM 1915 C C . GLN A 1 243 ? -16.270 -3.186 14.485 1.00 95.12 243 GLN A C 1
ATOM 1917 O O . GLN A 1 243 ? -16.198 -4.407 14.410 1.00 95.12 243 GLN A O 1
ATOM 1922 N N . GLY A 1 244 ? -17.062 -2.577 15.375 1.00 95.31 244 GLY A N 1
ATOM 1923 C CA . GLY A 1 244 ? -17.962 -3.302 16.276 1.00 95.31 244 GLY A CA 1
ATOM 1924 C C . GLY A 1 244 ? -18.985 -4.165 15.529 1.00 95.31 244 GLY A C 1
ATOM 1925 O O . GLY A 1 244 ? -19.135 -5.343 15.839 1.00 95.31 244 GLY A O 1
ATOM 1926 N N . LEU A 1 245 ? -19.631 -3.631 14.485 1.00 95.81 245 LEU A N 1
ATOM 1927 C CA . LEU A 1 245 ? -20.548 -4.419 13.650 1.00 95.81 245 LEU A CA 1
ATOM 1928 C C . LEU A 1 245 ? -19.840 -5.560 12.912 1.00 95.81 245 LEU A C 1
ATOM 1930 O O . LEU A 1 245 ? -20.363 -6.671 12.850 1.00 95.81 245 LEU A O 1
ATOM 1934 N N . LEU A 1 246 ? -18.647 -5.305 12.370 1.00 95.00 246 LEU A N 1
ATOM 1935 C CA . LEU A 1 246 ? -17.838 -6.345 11.728 1.00 95.00 246 LEU A CA 1
ATOM 1936 C C . LEU A 1 246 ? -17.417 -7.432 12.722 1.00 95.00 246 LEU A C 1
ATOM 1938 O O . LEU A 1 246 ? -17.374 -8.604 12.352 1.00 95.00 246 LEU A O 1
ATOM 1942 N N . HIS A 1 247 ? -17.116 -7.058 13.965 1.00 94.88 247 HIS A N 1
ATOM 1943 C CA . HIS A 1 247 ? -16.799 -8.000 15.029 1.00 94.88 247 HIS A CA 1
ATOM 1944 C C . HIS A 1 247 ? -18.000 -8.898 15.337 1.00 94.88 247 HIS A C 1
ATOM 1946 O O . HIS A 1 247 ? -17.857 -10.111 15.255 1.00 94.88 247 HIS A O 1
ATOM 1952 N N . ILE A 1 248 ? -19.184 -8.318 15.575 1.00 94.75 248 ILE A N 1
ATOM 1953 C CA . ILE A 1 248 ? -20.430 -9.068 15.817 1.00 94.75 248 ILE A CA 1
ATOM 1954 C C . ILE A 1 248 ? -20.709 -10.048 14.672 1.00 94.75 248 ILE A C 1
ATOM 1956 O O . ILE A 1 248 ? -20.976 -11.224 14.912 1.00 94.75 248 ILE A O 1
ATOM 1960 N N . TYR A 1 249 ? -20.587 -9.596 13.421 1.00 95.12 249 TYR A N 1
ATOM 1961 C CA . TYR A 1 249 ? -20.778 -10.468 12.263 1.00 95.12 249 TYR A CA 1
ATOM 1962 C C . TYR A 1 249 ? -19.838 -11.682 12.284 1.00 95.12 249 TYR A C 1
ATOM 1964 O O . TYR A 1 249 ? -20.272 -12.807 12.057 1.00 95.12 249 TYR A O 1
ATOM 1972 N N . ARG A 1 250 ? -18.548 -11.461 12.567 1.00 93.75 250 ARG A N 1
ATOM 1973 C CA . ARG A 1 250 ? -17.513 -12.509 12.564 1.00 93.75 250 ARG A CA 1
ATOM 1974 C C . ARG A 1 250 ? -17.578 -13.450 13.766 1.00 93.75 250 ARG A C 1
ATOM 1976 O O . ARG A 1 250 ? -17.099 -14.574 13.670 1.00 93.75 250 ARG A O 1
ATOM 1983 N N . THR A 1 251 ? -18.080 -12.997 14.910 1.00 94.06 251 THR A N 1
ATOM 1984 C CA . THR A 1 251 ? -18.133 -13.823 16.126 1.00 94.06 251 THR A CA 1
ATOM 1985 C C . THR A 1 251 ? -19.471 -14.527 16.302 1.00 94.06 251 THR A C 1
ATOM 1987 O O . THR A 1 251 ? -19.510 -15.593 16.914 1.00 94.06 251 THR A O 1
ATOM 1990 N N . LEU A 1 252 ? -20.551 -13.977 15.740 1.00 92.44 252 LEU A N 1
ATOM 1991 C CA . LEU A 1 252 ? -21.898 -14.537 15.844 1.00 92.44 252 LEU A CA 1
ATOM 1992 C C . LEU A 1 252 ? -22.447 -14.991 14.490 1.00 92.44 252 LEU A C 1
ATOM 1994 O O . LEU A 1 252 ? -22.750 -16.171 14.326 1.00 92.44 252 LEU A O 1
ATOM 1998 N N . CYS A 1 253 ? -22.558 -14.098 13.504 1.00 91.50 253 CYS A N 1
ATOM 1999 C CA . CYS A 1 253 ? -23.304 -14.411 12.281 1.00 91.50 253 CYS A CA 1
ATOM 2000 C C . CYS A 1 253 ? -22.643 -15.491 11.426 1.00 91.50 253 CYS A C 1
ATOM 2002 O O . CYS A 1 253 ? -23.324 -16.377 10.920 1.00 91.50 253 CYS A O 1
ATOM 2004 N N . THR A 1 254 ? -21.315 -15.489 11.316 1.00 90.81 254 THR A N 1
ATOM 2005 C CA . THR A 1 254 ? -20.588 -16.562 10.616 1.00 90.81 254 THR A CA 1
ATOM 2006 C C . THR A 1 254 ? -20.668 -17.912 11.331 1.00 90.81 254 THR A C 1
ATOM 2008 O O . THR A 1 254 ? -20.316 -18.922 10.736 1.00 90.81 254 THR A O 1
ATOM 2011 N N . GLN A 1 255 ? -21.127 -17.934 12.586 1.00 90.19 255 GLN A N 1
ATOM 2012 C CA . GLN A 1 255 ? -21.400 -19.143 13.369 1.00 90.19 255 GLN A CA 1
ATOM 2013 C C . GLN A 1 255 ? -22.895 -19.519 13.359 1.00 90.19 255 GLN A C 1
ATOM 2015 O O . GLN A 1 255 ? -23.307 -20.382 14.127 1.00 90.19 255 GLN A O 1
ATOM 2020 N N . GLY A 1 256 ? -23.727 -18.844 12.552 1.00 87.00 256 GLY A N 1
ATOM 2021 C CA . GLY A 1 256 ? -25.176 -19.074 12.504 1.00 87.00 256 GLY A CA 1
ATOM 2022 C C . GLY A 1 256 ? -25.939 -18.570 13.734 1.00 87.00 256 GLY A C 1
ATOM 2023 O O . GLY A 1 256 ? -27.048 -19.013 13.987 1.00 87.00 256 GLY A O 1
ATOM 2024 N N . ARG A 1 257 ? -25.358 -17.663 14.531 1.00 86.81 257 ARG A N 1
ATOM 2025 C CA . ARG A 1 257 ? -25.939 -17.173 15.799 1.00 86.81 257 ARG A CA 1
ATOM 2026 C C . ARG A 1 257 ? -26.557 -15.776 15.675 1.00 86.81 257 ARG A C 1
ATOM 2028 O O . ARG A 1 257 ? -26.396 -14.956 16.575 1.00 86.81 257 ARG A O 1
ATOM 2035 N N . CYS A 1 258 ? -27.160 -15.474 14.530 1.00 82.56 258 CYS A N 1
ATOM 2036 C CA . CYS A 1 258 ? -27.619 -14.127 14.173 1.00 82.56 258 CYS A CA 1
ATOM 2037 C C . CYS A 1 258 ? -29.098 -14.052 13.765 1.00 82.56 258 CYS A C 1
ATOM 2039 O O . CYS A 1 258 ? -29.495 -13.060 13.148 1.00 82.56 258 CYS A O 1
ATOM 2041 N N . ASP A 1 259 ? -29.871 -15.074 14.126 1.00 67.44 259 ASP A N 1
ATOM 2042 C CA . ASP A 1 259 ? -31.322 -15.139 13.929 1.00 67.44 259 ASP A CA 1
ATOM 2043 C C . ASP A 1 259 ? -32.087 -14.358 15.010 1.00 67.44 259 ASP A C 1
ATOM 2045 O O . ASP A 1 259 ? -31.668 -14.408 16.194 1.00 67.44 259 ASP A O 1
#

Radius of gyration: 20.2 Å; chains: 1; bounding box: 54×40×56 Å